Protein AF-A0A2W6AWY9-F1 (afdb_monomer_lite)

Secondary structure (DSSP, 8-state):
---S-HHHHHHHHHHHHHHHHHSS-THHHHHHHHHHHHHTGGGT-HHHHHHHHHHHHHSS---HHHHHHHHHHHHHHHHHTT-HHHHHHHHHHHHHHTTTS-GGGGHHHHHHHHHHHHHTT-HHHHHHHHHHHHHHHHTTT-HHHHHHHHHHHHHHHHHTT-HHHHHHHHHT--GGGSTTTTTTS-TTTHHHHHHHHHTPPP-

pLDDT: mean 79.9, std 16.12, range [30.34, 97.0]

Sequence (203 aa):
MVRGDWAGTDTYARELIALGDQSDEPWWGRDGETILAQWDPLERRPEAAVARLEPVLLGTNISFYERSQTQPILAEAYTAMGRGADAEELLARFMSSAQSSPDAMYLLARHAQAKLLIHSQRWDEAQAILDNLLVLTRSMPEPLTEGNLLHDYARMHLARGEQSQARERWEASPGDFSPAGREALHPTHRGVARAIIVSTPPS

Radius of gyration: 17.45 Å; chains: 1; bounding box: 47×38×43 Å

Foldseek 3Di:
DDFLPPVVQLVCLVVLLVVCVVDPNVVSNLVSLLSVLLCCVVVVRLVSSLVSQVVVVVDPDDDLLSLLSNLLSNLLSCLSVVVLVVSVVSLVVNCVVCVPDDPVSCLSSLLSVLLSCLSVVVLVSSVVSLVVSLVVVVVDPNLVSNLSSLLVQLVSCVVVVNLVRSVVSQCPRDALSHPVNVVSDRPSSVVSVCVSPVPDDDD

Structure (mmCIF, N/CA/C/O backbone):
data_AF-A0A2W6AWY9-F1
#
_entry.id   AF-A0A2W6AWY9-F1
#
loop_
_atom_site.group_PDB
_atom_site.id
_atom_site.type_symbol
_atom_site.label_atom_id
_atom_site.label_alt_id
_atom_site.label_comp_id
_atom_site.label_asym_id
_atom_site.label_entity_id
_atom_site.label_seq_id
_atom_site.pdbx_PDB_ins_code
_atom_site.Cartn_x
_atom_site.Cartn_y
_atom_site.Cartn_z
_atom_site.occupancy
_atom_site.B_iso_or_equiv
_atom_site.auth_seq_id
_atom_site.auth_comp_id
_atom_site.auth_asym_id
_atom_site.auth_atom_id
_atom_site.pdbx_PDB_model_num
ATOM 1 N N . MET A 1 1 ? 8.640 18.271 -6.652 1.00 32.41 1 MET A N 1
ATOM 2 C CA . MET A 1 1 ? 7.327 17.918 -6.075 1.00 32.41 1 MET A CA 1
ATOM 3 C C . MET A 1 1 ? 6.257 18.398 -7.043 1.00 32.41 1 MET A C 1
ATOM 5 O O . MET A 1 1 ? 5.949 19.585 -7.066 1.00 32.41 1 MET A O 1
ATOM 9 N N . VAL A 1 2 ? 5.807 17.521 -7.941 1.00 30.34 2 VAL A N 1
ATOM 10 C CA . VAL A 1 2 ? 4.777 17.857 -8.932 1.00 30.34 2 VAL A CA 1
ATOM 11 C C . VAL A 1 2 ? 3.424 17.771 -8.229 1.00 30.34 2 VAL A C 1
ATOM 13 O O . VAL A 1 2 ? 3.007 16.707 -7.787 1.00 30.34 2 VAL A O 1
ATOM 16 N N . ARG A 1 3 ? 2.794 18.936 -8.052 1.00 39.91 3 ARG A N 1
ATOM 17 C CA . ARG A 1 3 ? 1.394 19.088 -7.637 1.00 39.91 3 ARG A CA 1
ATOM 18 C C . ARG A 1 3 ? 0.502 18.449 -8.688 1.00 39.91 3 ARG A C 1
ATOM 20 O O . ARG A 1 3 ? 0.655 18.859 -9.828 1.00 39.91 3 ARG A O 1
ATOM 27 N N . GLY A 1 4 ? -0.440 17.585 -8.305 1.00 49.66 4 GLY A N 1
ATOM 28 C CA . GLY A 1 4 ? -1.730 17.347 -8.984 1.00 49.66 4 GLY A CA 1
ATOM 29 C C . GLY A 1 4 ? -1.782 17.254 -10.521 1.00 49.66 4 GLY A C 1
ATOM 30 O O . GLY A 1 4 ? -2.867 17.385 -11.082 1.00 49.66 4 GLY A O 1
ATOM 31 N N . ASP A 1 5 ? -0.657 17.067 -11.210 1.00 54.41 5 ASP A N 1
ATOM 32 C CA . ASP A 1 5 ? -0.561 16.996 -12.664 1.00 54.41 5 ASP A CA 1
ATOM 33 C C . ASP A 1 5 ? -0.612 15.528 -13.070 1.00 54.41 5 ASP A C 1
ATOM 35 O O . ASP A 1 5 ? 0.378 14.865 -13.396 1.00 54.41 5 ASP A O 1
ATOM 39 N N . TRP A 1 6 ? -1.824 15.002 -12.940 1.00 56.75 6 TRP A N 1
ATOM 40 C CA . TRP A 1 6 ? -2.160 13.613 -13.220 1.00 56.75 6 TRP A CA 1
ATOM 41 C C . TRP A 1 6 ? -1.953 13.276 -14.703 1.00 56.75 6 TRP A C 1
ATOM 43 O O . TRP A 1 6 ? -1.490 12.189 -15.033 1.00 56.75 6 TRP A O 1
ATOM 53 N N . ALA A 1 7 ? -2.213 14.240 -15.593 1.00 58.75 7 ALA A N 1
ATOM 54 C CA . ALA A 1 7 ? -1.947 14.110 -17.024 1.00 58.75 7 ALA A CA 1
ATOM 55 C C . ALA A 1 7 ? -0.438 14.099 -17.326 1.00 58.75 7 ALA A C 1
ATOM 57 O O . ALA A 1 7 ? 0.019 13.319 -18.165 1.00 58.75 7 ALA A O 1
ATOM 58 N N . GLY A 1 8 ? 0.343 14.909 -16.604 1.00 70.06 8 GLY A N 1
ATOM 59 C CA . GLY A 1 8 ? 1.802 14.882 -16.661 1.00 70.06 8 GLY A CA 1
ATOM 60 C C . GLY A 1 8 ? 2.389 13.552 -16.187 1.00 70.06 8 GLY A C 1
ATOM 61 O O . GLY A 1 8 ? 3.339 13.065 -16.788 1.00 70.06 8 GLY A O 1
ATOM 62 N N . THR A 1 9 ? 1.789 12.919 -15.175 1.00 74.00 9 THR A N 1
ATOM 63 C CA . THR A 1 9 ? 2.269 11.637 -14.623 1.00 74.00 9 THR A CA 1
ATOM 64 C C . THR A 1 9 ? 2.041 10.463 -15.582 1.00 74.00 9 THR A C 1
ATOM 66 O O . THR A 1 9 ? 2.952 9.668 -15.789 1.00 74.00 9 THR A O 1
ATOM 69 N N . ASP A 1 10 ? 0.866 10.374 -16.217 1.00 80.50 10 ASP A N 1
ATOM 70 C CA . ASP A 1 10 ? 0.582 9.358 -17.249 1.00 80.50 10 ASP A CA 1
ATOM 71 C C . ASP A 1 10 ? 1.473 9.542 -18.488 1.00 80.50 10 ASP A C 1
ATOM 73 O O . ASP A 1 10 ? 2.038 8.576 -19.002 1.00 80.50 10 ASP A O 1
ATOM 77 N N . THR A 1 11 ? 1.653 10.790 -18.934 1.00 83.06 11 THR A N 1
ATOM 78 C CA . THR A 1 11 ? 2.544 11.114 -20.059 1.00 83.06 11 THR A CA 1
ATOM 79 C C . THR A 1 11 ? 3.984 10.720 -19.740 1.00 83.06 11 THR A C 1
ATOM 81 O O . THR A 1 11 ? 4.597 9.980 -20.504 1.00 83.06 11 THR A O 1
ATOM 84 N N . TYR A 1 12 ? 4.487 11.126 -18.573 1.00 84.19 12 TYR A N 1
ATOM 85 C CA . TYR A 1 12 ? 5.829 10.791 -18.108 1.00 84.19 12 TYR A CA 1
ATOM 86 C C . TYR A 1 12 ? 6.042 9.276 -17.994 1.00 84.19 12 TYR A C 1
ATOM 88 O O . TYR A 1 12 ? 7.034 8.750 -18.490 1.00 84.19 12 TYR A O 1
ATOM 96 N N . ALA A 1 13 ? 5.092 8.541 -17.412 1.00 87.62 13 ALA A N 1
ATOM 97 C CA . ALA A 1 13 ? 5.204 7.091 -17.280 1.00 87.62 13 ALA A CA 1
ATOM 98 C C . ALA A 1 13 ? 5.256 6.382 -18.645 1.00 87.62 13 ALA A C 1
ATOM 100 O O . ALA A 1 13 ? 6.036 5.448 -18.831 1.00 87.62 13 ALA A O 1
ATOM 101 N N . ARG A 1 14 ? 4.481 6.851 -19.633 1.00 90.00 14 ARG A N 1
ATOM 102 C CA . ARG A 1 14 ? 4.552 6.332 -21.010 1.00 90.00 14 ARG A CA 1
ATOM 103 C C . ARG A 1 14 ? 5.864 6.678 -21.706 1.00 90.00 14 ARG A C 1
ATOM 105 O O . ARG A 1 14 ? 6.362 5.858 -22.472 1.00 90.00 14 ARG A O 1
ATOM 112 N N . GLU A 1 15 ? 6.426 7.853 -21.445 1.00 90.81 15 GLU A N 1
ATOM 113 C CA . GLU A 1 15 ? 7.755 8.218 -21.942 1.00 90.81 15 GLU A CA 1
ATOM 114 C C . GLU A 1 15 ? 8.836 7.295 -21.368 1.00 90.81 15 GLU A C 1
ATOM 116 O O . GLU A 1 15 ? 9.696 6.843 -22.121 1.00 90.81 15 GLU A O 1
ATOM 121 N N . LEU A 1 16 ? 8.756 6.935 -20.081 1.00 89.31 16 LEU A N 1
ATOM 122 C CA . LEU A 1 16 ? 9.671 5.963 -19.473 1.00 89.31 16 LEU A CA 1
ATOM 123 C C . LEU A 1 16 ? 9.552 4.568 -20.102 1.00 89.31 16 LEU A C 1
ATOM 125 O O . LEU A 1 16 ? 10.569 3.922 -20.355 1.00 89.31 16 LEU A O 1
ATOM 129 N N . ILE A 1 17 ? 8.330 4.121 -20.410 1.00 91.38 17 ILE A N 1
ATOM 130 C CA . ILE A 1 17 ? 8.095 2.867 -21.146 1.00 91.38 17 ILE A CA 1
ATOM 131 C C . ILE A 1 17 ? 8.746 2.925 -22.525 1.00 91.38 17 ILE A C 1
ATOM 133 O O . ILE A 1 17 ? 9.562 2.066 -22.856 1.00 91.38 17 ILE A O 1
ATOM 137 N N . ALA A 1 18 ? 8.474 3.984 -23.288 1.00 91.56 18 ALA A N 1
ATOM 138 C CA . ALA A 1 18 ? 9.060 4.164 -24.610 1.00 91.56 18 ALA A CA 1
ATOM 139 C C . ALA A 1 18 ? 10.597 4.247 -24.570 1.00 91.56 18 ALA A C 1
ATOM 141 O O . ALA A 1 18 ? 11.255 3.773 -25.495 1.00 91.56 18 ALA A O 1
ATOM 142 N N . LEU A 1 19 ? 11.173 4.833 -23.515 1.00 89.44 19 LEU A N 1
ATOM 143 C CA . LEU A 1 19 ? 12.619 4.894 -23.303 1.00 89.44 19 LEU A CA 1
ATOM 144 C C . LEU A 1 19 ? 13.206 3.515 -22.974 1.00 89.44 19 LEU A C 1
ATOM 146 O O . LEU A 1 19 ? 14.268 3.165 -23.487 1.00 89.44 19 LEU A O 1
ATOM 150 N N . GLY A 1 20 ? 12.510 2.716 -22.162 1.00 88.12 20 GLY A N 1
ATOM 151 C CA . GLY A 1 20 ? 12.879 1.329 -21.878 1.00 88.12 20 GLY A CA 1
ATOM 152 C C . GLY A 1 20 ? 12.910 0.465 -23.140 1.00 88.12 20 GLY A C 1
ATOM 153 O O . GLY A 1 20 ? 13.861 -0.281 -23.335 1.00 88.12 20 GLY A O 1
ATOM 154 N N . ASP A 1 21 ? 11.934 0.634 -24.035 1.00 87.94 21 ASP A N 1
ATOM 155 C CA . ASP A 1 21 ? 11.872 -0.091 -25.314 1.00 87.94 21 ASP A CA 1
ATOM 156 C C . ASP A 1 21 ? 13.000 0.297 -26.289 1.00 87.94 21 ASP A C 1
ATOM 158 O O . ASP A 1 21 ? 13.358 -0.471 -27.182 1.00 87.94 21 ASP A O 1
ATOM 162 N N . GLN A 1 22 ? 13.547 1.507 -26.140 1.00 89.62 22 GLN A N 1
ATOM 163 C CA . GLN A 1 22 ? 14.572 2.079 -27.020 1.00 89.62 22 GLN A CA 1
ATOM 164 C C . GLN A 1 22 ? 15.994 1.983 -26.451 1.00 89.62 22 GLN A C 1
ATOM 166 O O . GLN A 1 22 ? 16.939 2.419 -27.113 1.00 89.62 22 GLN A O 1
ATOM 171 N N . SER A 1 23 ? 16.166 1.449 -25.240 1.00 86.94 23 SER A N 1
ATOM 172 C CA . SER A 1 23 ? 17.451 1.411 -24.540 1.00 86.94 23 SER A CA 1
ATOM 173 C C . SER A 1 23 ? 17.825 0.001 -24.086 1.00 86.94 23 SER A C 1
ATOM 175 O O . SER A 1 23 ? 16.980 -0.876 -23.939 1.00 86.94 23 SER A O 1
ATOM 177 N N . ASP A 1 24 ? 19.109 -0.200 -23.781 1.00 83.88 24 ASP A N 1
ATOM 178 C CA . ASP A 1 24 ? 19.599 -1.411 -23.103 1.00 83.88 24 ASP A CA 1
ATOM 179 C C . ASP A 1 24 ? 19.322 -1.381 -21.581 1.00 83.88 24 ASP A C 1
ATOM 181 O O . ASP A 1 24 ? 19.878 -2.163 -20.807 1.00 83.88 24 ASP A O 1
ATOM 185 N N . GLU A 1 25 ? 18.463 -0.461 -21.131 1.00 83.81 25 GLU A N 1
ATOM 186 C CA . GLU A 1 25 ? 18.139 -0.197 -19.735 1.00 83.81 25 GLU A CA 1
ATOM 187 C C . GLU A 1 25 ? 16.666 -0.550 -19.445 1.00 83.81 25 GLU A C 1
ATOM 189 O O . GLU A 1 25 ? 15.813 0.327 -19.291 1.00 83.81 25 GLU A O 1
ATOM 194 N N . PRO A 1 26 ? 16.334 -1.847 -19.288 1.00 83.81 26 PRO A N 1
ATOM 195 C CA . PRO A 1 26 ? 14.950 -2.313 -19.145 1.00 83.81 26 PRO A CA 1
ATOM 196 C C . PRO A 1 26 ? 14.282 -1.883 -17.829 1.00 83.81 26 PRO A C 1
ATOM 198 O O . PRO A 1 26 ? 13.138 -2.243 -17.560 1.00 83.81 26 PRO A O 1
ATOM 201 N N . TRP A 1 27 ? 14.999 -1.190 -16.942 1.00 83.94 27 TRP A N 1
ATOM 202 C CA . TRP A 1 27 ? 14.449 -0.666 -15.693 1.00 83.94 27 TRP A CA 1
ATOM 203 C C . TRP A 1 27 ? 13.571 0.574 -15.921 1.00 83.94 27 TRP A C 1
ATOM 205 O O . TRP A 1 27 ? 12.598 0.731 -15.193 1.00 83.94 27 TRP A O 1
ATOM 215 N N . TRP A 1 28 ? 13.811 1.377 -16.969 1.00 86.62 28 TRP A N 1
ATOM 216 C CA . TRP A 1 28 ? 12.954 2.527 -17.301 1.00 86.62 28 TRP A CA 1
ATOM 217 C C . TRP A 1 28 ? 11.515 2.110 -17.588 1.00 86.62 28 TRP A C 1
ATOM 219 O O . TRP A 1 28 ? 10.577 2.657 -17.011 1.00 86.62 28 TRP A O 1
ATOM 229 N N . GLY A 1 29 ? 11.334 1.082 -18.422 1.00 88.12 29 GLY A N 1
ATOM 230 C CA . GLY A 1 29 ? 9.994 0.603 -18.741 1.00 88.12 29 GLY A CA 1
ATOM 231 C C . GLY A 1 29 ? 9.282 -0.011 -17.542 1.00 88.12 29 GLY A C 1
ATOM 232 O O . GLY A 1 29 ? 8.096 0.228 -17.341 1.00 88.12 29 GLY A O 1
ATOM 233 N N . ARG A 1 30 ? 10.015 -0.721 -16.678 1.00 89.56 30 ARG A N 1
ATOM 234 C CA . ARG A 1 30 ? 9.463 -1.285 -15.438 1.00 89.56 30 ARG A CA 1
ATOM 235 C C . ARG A 1 30 ? 9.054 -0.203 -14.435 1.00 89.56 30 ARG A C 1
ATOM 237 O O . ARG A 1 30 ? 8.027 -0.357 -13.774 1.00 89.56 30 ARG A O 1
ATOM 244 N N . ASP A 1 31 ? 9.812 0.886 -14.344 1.00 86.25 31 ASP A N 1
ATOM 245 C CA . ASP A 1 31 ? 9.468 2.037 -13.503 1.00 86.25 31 ASP A CA 1
ATOM 246 C C . ASP A 1 31 ? 8.214 2.751 -14.031 1.00 86.25 31 ASP A C 1
ATOM 248 O O . ASP A 1 31 ? 7.272 2.994 -13.278 1.00 86.25 31 ASP A O 1
ATOM 252 N N . GLY A 1 32 ? 8.126 2.964 -15.350 1.00 86.94 32 GLY A N 1
ATOM 253 C CA . GLY A 1 32 ? 6.923 3.498 -15.995 1.00 86.94 32 GLY A CA 1
ATOM 254 C C . GLY A 1 32 ? 5.675 2.638 -15.753 1.00 86.94 32 GLY A C 1
ATOM 255 O O . GLY A 1 32 ? 4.627 3.162 -15.371 1.00 86.94 32 GLY A O 1
ATOM 256 N N . GLU A 1 33 ? 5.783 1.313 -15.884 1.00 91.31 33 GLU A N 1
ATOM 257 C CA . GLU A 1 33 ? 4.687 0.388 -15.556 1.00 91.31 33 GLU A CA 1
ATOM 258 C C . GLU A 1 33 ? 4.297 0.441 -14.070 1.00 91.31 33 GLU A C 1
ATOM 260 O O . GLU A 1 33 ? 3.111 0.392 -13.739 1.00 91.31 33 GLU A O 1
ATOM 265 N N . THR A 1 34 ? 5.272 0.603 -13.172 1.00 88.00 34 THR A N 1
ATOM 266 C CA . THR A 1 34 ? 5.039 0.746 -11.725 1.00 88.00 34 THR A CA 1
ATOM 267 C C . THR A 1 34 ? 4.282 2.028 -11.398 1.00 88.00 34 THR A C 1
ATOM 269 O O . THR A 1 34 ? 3.320 1.992 -10.627 1.00 88.00 34 THR A O 1
ATOM 272 N N . ILE A 1 35 ? 4.653 3.141 -12.034 1.00 86.06 35 ILE A N 1
ATOM 273 C CA . ILE A 1 35 ? 3.958 4.422 -11.883 1.00 86.06 35 ILE A CA 1
ATOM 274 C C . ILE A 1 35 ? 2.511 4.300 -12.365 1.00 86.06 35 ILE A C 1
ATOM 276 O O . ILE A 1 35 ? 1.608 4.718 -11.646 1.00 86.06 35 ILE A O 1
ATOM 280 N N . LEU A 1 36 ? 2.255 3.700 -13.535 1.00 87.19 36 LEU A N 1
ATOM 281 C CA . LEU A 1 36 ? 0.884 3.501 -14.029 1.00 87.19 36 LEU A CA 1
ATOM 282 C C . LEU A 1 36 ? 0.065 2.597 -13.095 1.00 87.19 36 LEU A C 1
ATOM 284 O O . LEU A 1 36 ? -1.072 2.924 -12.749 1.00 87.19 36 LEU A O 1
ATOM 288 N N . ALA A 1 37 ? 0.657 1.495 -12.635 1.00 88.00 37 ALA A N 1
ATOM 289 C CA . ALA A 1 37 ? -0.012 0.533 -11.769 1.00 88.00 37 ALA A CA 1
ATOM 290 C C . ALA A 1 37 ? -0.365 1.096 -10.383 1.00 88.00 37 ALA A C 1
ATOM 292 O O . ALA A 1 37 ? -1.308 0.615 -9.759 1.00 88.00 37 ALA A O 1
ATOM 293 N N . GLN A 1 38 ? 0.339 2.124 -9.895 1.00 83.25 38 GLN A N 1
ATOM 294 C CA . GLN A 1 38 ? -0.015 2.803 -8.643 1.00 83.25 38 GLN A CA 1
ATOM 295 C C . GLN A 1 38 ? -1.409 3.452 -8.710 1.00 83.25 38 GLN A C 1
ATOM 297 O O . GLN A 1 38 ? -2.114 3.536 -7.700 1.00 83.25 38 GLN A O 1
ATOM 302 N N . TRP A 1 39 ? -1.826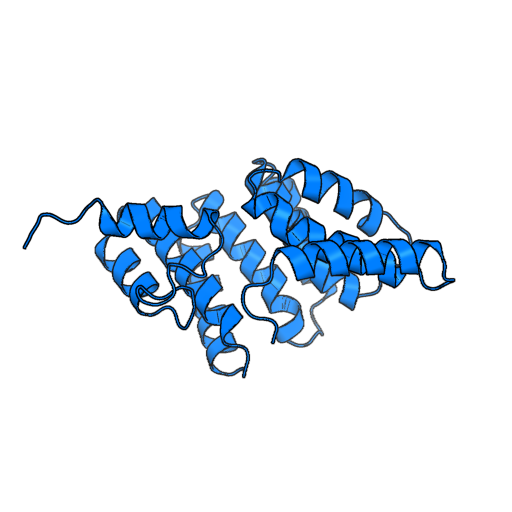 3.887 -9.901 1.00 80.44 39 TRP A N 1
ATOM 303 C CA . TRP A 1 39 ? -3.087 4.600 -10.118 1.00 80.44 39 TRP A CA 1
ATOM 304 C C . TRP A 1 39 ? -4.243 3.674 -10.486 1.00 80.44 39 TRP A C 1
ATOM 306 O O . TRP A 1 39 ? -5.389 3.952 -10.137 1.00 80.44 39 TRP A O 1
ATOM 316 N N . ASP A 1 40 ? -3.958 2.542 -11.123 1.00 82.19 40 ASP A N 1
ATOM 317 C CA . ASP A 1 40 ? -4.961 1.583 -11.590 1.00 82.19 40 ASP A CA 1
ATOM 318 C C . ASP A 1 40 ? -5.975 1.162 -10.484 1.00 82.19 40 ASP A C 1
ATOM 320 O O . ASP A 1 40 ? -7.188 1.243 -10.718 1.00 82.19 40 ASP A O 1
ATOM 324 N N . PRO A 1 41 ? -5.579 0.815 -9.236 1.00 71.19 41 PRO A N 1
ATOM 325 C CA . PRO A 1 41 ? -6.533 0.524 -8.160 1.00 71.19 41 PRO A CA 1
ATOM 326 C C . PRO A 1 41 ? -7.367 1.744 -7.747 1.00 71.19 41 PRO A C 1
ATOM 328 O O . PRO A 1 41 ? -8.551 1.615 -7.417 1.00 71.19 41 PRO A O 1
ATOM 331 N N . LEU A 1 42 ? -6.777 2.943 -7.797 1.00 69.19 42 LEU A N 1
ATOM 332 C CA . LEU A 1 42 ? -7.463 4.203 -7.513 1.00 69.19 42 LEU A CA 1
ATOM 333 C C . LEU A 1 42 ? -8.465 4.572 -8.611 1.00 69.19 42 LEU A C 1
ATOM 335 O O . LEU A 1 42 ? -9.398 5.320 -8.331 1.00 69.19 42 LEU A O 1
ATOM 339 N N . GLU A 1 43 ? -8.334 4.032 -9.818 1.00 72.75 43 GLU A N 1
ATOM 340 C CA . GLU A 1 43 ? -9.316 4.151 -10.901 1.00 72.75 43 GLU A CA 1
ATOM 341 C C . GLU A 1 43 ? -10.329 2.996 -10.931 1.00 72.75 43 GLU A C 1
ATOM 343 O O . GLU A 1 43 ? -11.147 2.909 -11.846 1.00 72.75 43 GLU A O 1
ATOM 348 N N . ARG A 1 44 ? -10.330 2.129 -9.905 1.00 81.00 44 ARG A N 1
ATOM 349 C CA . ARG A 1 44 ? -11.142 0.898 -9.842 1.00 81.00 44 ARG A CA 1
ATOM 350 C C . ARG A 1 44 ? -10.812 -0.094 -10.960 1.00 81.00 44 ARG A C 1
ATOM 352 O O . ARG A 1 44 ? -11.706 -0.755 -11.485 1.00 81.00 44 ARG A O 1
ATOM 359 N N . ARG A 1 45 ? -9.532 -0.197 -11.311 1.00 87.19 45 ARG A N 1
ATOM 360 C CA . ARG A 1 45 ? -8.998 -1.127 -12.312 1.00 87.19 45 ARG A CA 1
ATOM 361 C C . ARG A 1 45 ? -7.859 -1.979 -11.736 1.00 87.19 45 ARG A C 1
ATOM 363 O O . ARG A 1 45 ? -6.783 -2.025 -12.330 1.00 87.19 45 ARG A O 1
ATOM 370 N N . PRO A 1 46 ? -8.034 -2.644 -10.581 1.00 91.12 46 PRO A N 1
ATOM 371 C CA . PRO A 1 46 ? -6.950 -3.415 -9.977 1.00 91.12 46 PRO A CA 1
ATOM 372 C C . PRO A 1 46 ? -6.433 -4.547 -10.886 1.00 91.12 46 PRO A C 1
ATOM 374 O O . PRO A 1 46 ? -5.257 -4.888 -10.819 1.00 91.12 46 PRO A O 1
ATOM 377 N N . GLU A 1 47 ? -7.251 -5.071 -11.801 1.00 94.06 47 GLU A N 1
ATOM 378 C CA . GLU A 1 47 ? -6.836 -6.061 -12.802 1.00 94.06 47 GLU A CA 1
ATOM 379 C C . GLU A 1 47 ? -5.780 -5.509 -13.768 1.00 94.06 47 GLU A C 1
ATOM 381 O O . GLU A 1 47 ? -4.903 -6.250 -14.209 1.00 94.06 47 GLU A O 1
ATOM 386 N N . ALA A 1 48 ? -5.844 -4.212 -14.093 1.00 93.56 48 ALA A N 1
ATOM 387 C CA . ALA A 1 48 ? -4.857 -3.565 -14.951 1.00 93.56 48 ALA A CA 1
ATOM 388 C C . ALA A 1 48 ? -3.499 -3.466 -14.243 1.00 93.56 48 ALA A C 1
ATOM 390 O O . ALA A 1 48 ? -2.489 -3.833 -14.838 1.00 93.56 48 ALA A O 1
ATOM 391 N N . ALA A 1 49 ? -3.488 -3.105 -12.954 1.00 93.44 49 ALA A N 1
ATOM 392 C CA . ALA A 1 49 ? -2.267 -3.115 -12.147 1.00 93.44 49 ALA A CA 1
ATOM 393 C C . ALA A 1 49 ? -1.633 -4.511 -12.109 1.00 93.44 49 ALA A C 1
ATOM 395 O O . ALA A 1 49 ? -0.430 -4.655 -12.312 1.00 93.44 49 ALA A O 1
ATOM 396 N N . VAL A 1 50 ? -2.446 -5.553 -11.902 1.00 95.00 50 VAL A N 1
ATOM 397 C CA . VAL A 1 50 ? -1.973 -6.945 -11.914 1.00 95.00 50 VAL A CA 1
ATOM 398 C C . VAL A 1 50 ? -1.363 -7.310 -13.268 1.00 95.00 50 VAL A C 1
ATOM 400 O O . VAL A 1 50 ? -0.233 -7.793 -13.314 1.00 95.00 50 VAL A O 1
ATOM 403 N N . ALA A 1 51 ? -2.069 -7.029 -14.367 1.00 94.81 51 ALA A N 1
ATOM 404 C CA . ALA A 1 51 ? -1.607 -7.345 -15.718 1.00 94.81 51 ALA A CA 1
ATOM 405 C C . ALA A 1 51 ? -0.284 -6.647 -16.083 1.00 94.81 51 ALA A C 1
ATOM 407 O O . ALA A 1 51 ? 0.497 -7.195 -16.859 1.00 94.81 51 ALA A O 1
ATOM 408 N N . ARG A 1 52 ? -0.022 -5.463 -15.515 1.00 93.25 52 ARG A N 1
ATOM 409 C CA . ARG A 1 52 ? 1.241 -4.732 -15.679 1.00 93.25 52 ARG A CA 1
ATOM 410 C C . ARG A 1 52 ? 2.362 -5.302 -14.818 1.00 93.25 52 ARG A C 1
ATOM 412 O O . ARG A 1 52 ? 3.468 -5.507 -15.307 1.00 93.25 52 ARG A O 1
ATOM 419 N N . LEU A 1 53 ? 2.090 -5.554 -13.537 1.00 93.38 53 LEU A N 1
ATOM 420 C CA . LEU A 1 53 ? 3.138 -5.815 -12.547 1.00 93.38 53 LEU A CA 1
ATOM 421 C C . LEU A 1 53 ? 3.519 -7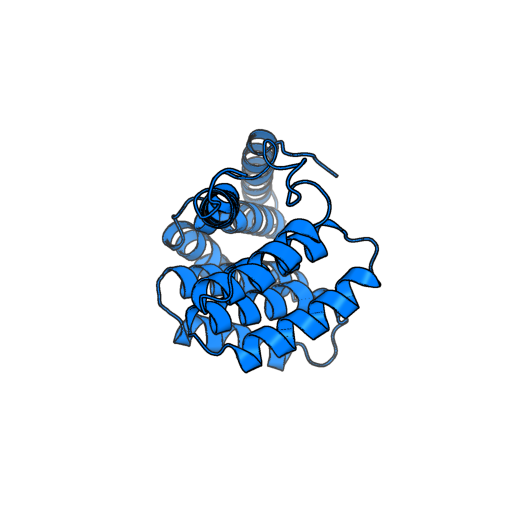.289 -12.393 1.00 93.38 53 LEU A C 1
ATOM 423 O O . LEU A 1 53 ? 4.669 -7.575 -12.054 1.00 93.38 53 LEU A O 1
ATOM 427 N N . GLU A 1 54 ? 2.608 -8.235 -12.641 1.00 92.44 54 GLU A N 1
ATOM 428 C CA . GLU A 1 54 ? 2.951 -9.664 -12.594 1.00 92.44 54 GLU A CA 1
ATOM 429 C C . GLU A 1 54 ? 4.100 -10.002 -13.574 1.00 92.44 54 GLU A C 1
ATOM 431 O O . GLU A 1 54 ? 5.093 -10.585 -13.127 1.00 92.44 54 GLU A O 1
ATOM 436 N N . PRO A 1 55 ? 4.071 -9.588 -14.863 1.00 90.06 55 PRO A N 1
ATOM 437 C CA . PRO A 1 55 ? 5.178 -9.836 -15.791 1.00 90.06 55 PRO A CA 1
ATOM 438 C C . PRO A 1 55 ? 6.501 -9.199 -15.352 1.00 90.06 55 PRO A C 1
ATOM 440 O O . PRO A 1 55 ? 7.557 -9.818 -15.488 1.00 90.06 55 PRO A O 1
ATOM 443 N N . VAL A 1 56 ? 6.445 -7.987 -14.785 1.00 87.12 56 VAL A N 1
ATOM 444 C CA . VAL A 1 56 ? 7.624 -7.267 -14.278 1.00 87.12 56 VAL A CA 1
ATOM 445 C C . VAL A 1 56 ? 8.323 -8.074 -13.183 1.00 87.12 56 VAL A C 1
ATOM 447 O O . VAL A 1 56 ? 9.550 -8.178 -13.181 1.00 87.12 56 VAL A O 1
ATOM 450 N N . LEU A 1 57 ? 7.555 -8.683 -12.276 1.00 85.62 57 LEU A N 1
ATOM 451 C CA . LEU A 1 57 ? 8.093 -9.461 -11.159 1.00 85.62 57 LEU A CA 1
ATOM 452 C C . LEU A 1 57 ? 8.518 -10.887 -11.533 1.00 85.62 57 LEU A C 1
ATOM 454 O O . LEU A 1 57 ? 9.347 -11.470 -10.833 1.00 85.62 57 LEU A O 1
ATOM 458 N N . LEU A 1 58 ? 7.969 -11.450 -12.613 1.00 83.19 58 LEU A N 1
ATOM 459 C CA . LEU A 1 58 ? 8.370 -12.759 -13.143 1.00 83.19 58 LEU A CA 1
ATOM 460 C C . LEU A 1 58 ? 9.704 -12.709 -13.913 1.00 83.19 58 LEU A C 1
ATOM 462 O O . LEU A 1 58 ? 10.328 -13.751 -14.122 1.00 83.19 58 LEU A O 1
ATOM 466 N N . GLY A 1 59 ? 10.166 -11.520 -14.311 1.00 73.44 59 GLY A N 1
ATOM 467 C CA . GLY A 1 59 ? 11.471 -11.324 -14.944 1.00 73.44 59 GLY A CA 1
ATOM 468 C C . GLY A 1 59 ? 12.649 -11.656 -14.014 1.00 73.44 59 GLY A C 1
ATOM 469 O O . GLY A 1 59 ? 12.667 -11.293 -12.839 1.00 73.44 59 GLY A O 1
ATOM 470 N N . THR A 1 60 ? 13.683 -12.322 -14.536 1.00 59.62 60 THR A N 1
ATOM 471 C CA . THR A 1 60 ? 14.788 -12.907 -13.747 1.00 59.62 60 THR A CA 1
ATOM 472 C C . THR A 1 60 ? 15.847 -11.926 -13.222 1.00 59.62 60 THR A C 1
ATOM 474 O O . THR A 1 60 ? 16.815 -12.374 -12.612 1.00 59.62 60 THR A O 1
ATOM 477 N N . ASN A 1 61 ? 15.703 -10.607 -13.393 1.00 79.38 61 ASN A N 1
ATOM 478 C CA . ASN A 1 61 ? 16.733 -9.653 -12.954 1.00 79.38 61 ASN A CA 1
ATOM 479 C C . ASN A 1 61 ? 16.170 -8.313 -12.458 1.00 79.38 61 ASN A C 1
ATOM 481 O O . ASN A 1 61 ? 16.488 -7.251 -12.990 1.00 79.38 61 ASN A O 1
ATOM 485 N N . ILE A 1 62 ? 15.314 -8.367 -11.436 1.00 85.56 62 ILE A N 1
ATOM 486 C CA . ILE A 1 62 ? 14.817 -7.167 -10.755 1.00 85.56 62 ILE A CA 1
ATOM 487 C C . ILE A 1 62 ? 15.658 -6.863 -9.508 1.00 85.56 62 ILE A C 1
ATOM 489 O O . ILE A 1 62 ? 15.968 -7.755 -8.706 1.00 85.56 62 ILE A O 1
ATOM 493 N N . SER A 1 63 ? 16.035 -5.601 -9.326 1.00 86.75 63 SER A N 1
ATOM 494 C CA . SER A 1 63 ? 16.773 -5.147 -8.149 1.00 86.75 63 SER A CA 1
ATOM 495 C C . SER A 1 63 ? 15.898 -5.170 -6.891 1.00 86.75 63 SER A C 1
ATOM 497 O O . SER A 1 63 ? 14.670 -5.270 -6.941 1.00 86.75 63 SER A O 1
ATOM 499 N N . PHE A 1 64 ? 16.534 -5.080 -5.721 1.00 85.12 64 PHE A N 1
ATOM 500 C CA . PHE A 1 64 ? 15.802 -4.961 -4.459 1.00 85.12 64 PHE A CA 1
ATOM 501 C C . PHE A 1 64 ? 14.962 -3.676 -4.399 1.00 85.12 64 PHE A C 1
ATOM 503 O O . PHE A 1 64 ? 13.822 -3.714 -3.943 1.00 85.12 64 PHE A O 1
ATOM 510 N N . TYR A 1 65 ? 15.504 -2.566 -4.907 1.00 83.31 65 TYR A N 1
ATOM 511 C CA . TYR A 1 65 ? 14.807 -1.285 -4.962 1.00 83.31 65 TYR A CA 1
ATOM 512 C C . TYR A 1 65 ? 13.538 -1.376 -5.819 1.00 83.31 65 TYR A C 1
ATOM 514 O O . TYR A 1 65 ? 12.456 -1.043 -5.342 1.00 83.31 65 TYR A O 1
ATOM 522 N N . GLU A 1 66 ? 13.630 -1.948 -7.021 1.00 85.56 66 GLU A N 1
ATOM 523 C CA . GLU A 1 66 ? 12.465 -2.146 -7.897 1.00 85.56 66 GLU A CA 1
ATOM 524 C C . GLU A 1 66 ? 11.401 -3.033 -7.235 1.00 85.56 66 GLU A C 1
ATOM 526 O O . GLU A 1 66 ? 10.211 -2.717 -7.286 1.00 85.56 66 GLU A O 1
ATOM 531 N N . ARG A 1 67 ? 11.808 -4.099 -6.526 1.00 88.62 67 ARG A N 1
ATOM 532 C CA . ARG A 1 67 ? 10.870 -4.915 -5.733 1.00 88.62 67 ARG A CA 1
ATOM 533 C C . ARG A 1 67 ? 10.166 -4.107 -4.650 1.00 88.62 67 ARG A C 1
ATOM 535 O O . ARG A 1 67 ? 8.958 -4.265 -4.497 1.00 88.62 67 ARG A O 1
ATOM 542 N N . SER A 1 68 ? 10.897 -3.253 -3.930 1.00 85.88 68 SER A N 1
ATOM 543 C CA . SER A 1 68 ? 10.326 -2.443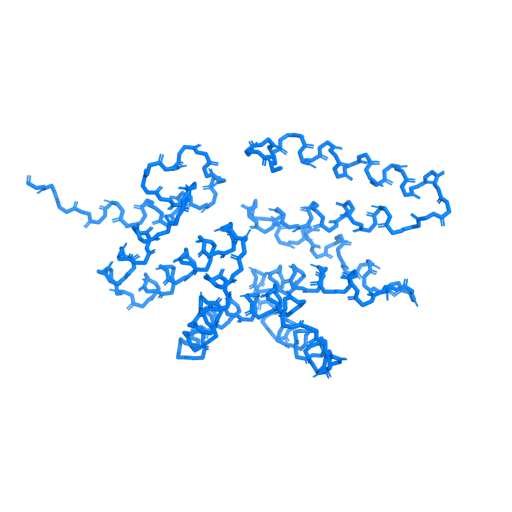 -2.847 1.00 85.88 68 SER A CA 1
ATOM 544 C C . SER A 1 68 ? 9.286 -1.427 -3.323 1.00 85.88 68 SER A C 1
ATOM 546 O O . SER A 1 68 ? 8.397 -1.086 -2.550 1.00 85.88 68 SER A O 1
ATOM 548 N N . GLN A 1 69 ? 9.357 -0.990 -4.585 1.00 85.31 69 GLN A N 1
ATOM 549 C CA . GLN A 1 69 ? 8.345 -0.122 -5.194 1.00 85.31 69 GLN A CA 1
ATOM 550 C C . GLN A 1 69 ? 7.177 -0.937 -5.772 1.00 85.31 69 GLN A C 1
ATOM 552 O O . GLN A 1 69 ? 6.013 -0.605 -5.567 1.00 85.31 69 GLN A O 1
ATOM 557 N N . THR A 1 70 ? 7.479 -2.050 -6.447 1.00 89.50 70 THR A N 1
ATOM 558 C CA . THR A 1 70 ? 6.496 -2.800 -7.246 1.00 89.50 70 THR A CA 1
ATOM 559 C C . THR A 1 70 ? 5.609 -3.729 -6.412 1.00 89.50 70 THR A C 1
ATOM 561 O O . THR A 1 70 ? 4.393 -3.786 -6.599 1.00 89.50 70 THR A O 1
ATOM 564 N N . GLN A 1 71 ? 6.197 -4.499 -5.491 1.00 92.44 71 GLN A N 1
ATOM 565 C CA . GLN A 1 71 ? 5.470 -5.545 -4.760 1.00 92.44 71 GLN A CA 1
ATOM 566 C C . GLN A 1 71 ? 4.349 -5.013 -3.856 1.00 92.44 71 GLN A C 1
ATOM 568 O O . GLN A 1 71 ? 3.292 -5.647 -3.824 1.00 92.44 71 GLN A O 1
ATOM 573 N N . PRO A 1 72 ? 4.505 -3.869 -3.159 1.00 91.62 72 PRO A N 1
ATOM 574 C CA . PRO A 1 72 ? 3.409 -3.288 -2.389 1.00 91.62 72 PRO A CA 1
ATOM 575 C C . PRO A 1 72 ? 2.203 -2.927 -3.259 1.00 91.62 72 PRO A C 1
ATOM 577 O O . PRO A 1 72 ? 1.078 -3.252 -2.895 1.00 91.62 72 PRO A O 1
ATOM 580 N N . ILE A 1 73 ? 2.431 -2.333 -4.436 1.00 92.06 73 ILE A N 1
ATOM 581 C CA . ILE A 1 73 ? 1.357 -1.949 -5.365 1.00 92.06 73 ILE A CA 1
ATOM 582 C C . ILE A 1 73 ? 0.622 -3.193 -5.876 1.00 92.06 73 ILE A C 1
ATOM 584 O O . ILE A 1 73 ? -0.609 -3.227 -5.882 1.00 92.06 73 ILE A O 1
ATOM 588 N N . LEU A 1 74 ? 1.354 -4.256 -6.228 1.00 95.12 74 LEU A N 1
ATOM 589 C CA . LEU A 1 74 ? 0.729 -5.517 -6.627 1.00 95.12 74 LEU A CA 1
ATOM 590 C C . LEU A 1 74 ? -0.091 -6.144 -5.484 1.00 95.12 74 LEU A C 1
ATOM 592 O O . LEU A 1 74 ? -1.200 -6.623 -5.715 1.00 95.12 74 LEU A O 1
ATOM 596 N N . ALA A 1 75 ? 0.408 -6.103 -4.246 1.00 95.19 75 ALA A N 1
ATOM 597 C CA . ALA A 1 75 ? -0.333 -6.595 -3.085 1.00 95.19 75 ALA A CA 1
ATOM 598 C C . ALA A 1 75 ? -1.626 -5.797 -2.838 1.00 95.19 75 ALA A C 1
ATOM 600 O O . ALA A 1 75 ? -2.662 -6.372 -2.494 1.00 95.19 75 ALA A O 1
ATOM 601 N N . GLU A 1 76 ? -1.602 -4.479 -3.048 1.00 93.12 76 GLU A N 1
ATOM 602 C CA . GLU A 1 76 ? -2.808 -3.652 -2.990 1.00 93.12 76 GLU A CA 1
ATOM 603 C C . GLU A 1 76 ? -3.812 -4.012 -4.088 1.00 93.12 76 GLU A C 1
ATOM 605 O O . GLU A 1 76 ? -5.011 -4.099 -3.813 1.00 93.12 76 GLU A O 1
ATOM 610 N N . ALA A 1 77 ? -3.339 -4.268 -5.310 1.00 94.56 77 ALA A N 1
ATOM 611 C CA . ALA A 1 77 ? -4.188 -4.701 -6.413 1.00 94.56 77 ALA A CA 1
ATOM 612 C C . ALA A 1 77 ? -4.842 -6.063 -6.121 1.00 94.56 77 ALA A C 1
ATOM 614 O O . ALA A 1 77 ? -6.060 -6.201 -6.242 1.00 94.56 77 ALA A O 1
ATOM 615 N N . TYR A 1 78 ? -4.074 -7.040 -5.625 1.00 96.19 78 TYR A N 1
ATOM 616 C CA . TYR A 1 78 ? -4.611 -8.319 -5.152 1.00 96.19 78 TYR A CA 1
ATOM 617 C C . TYR A 1 78 ? -5.649 -8.139 -4.044 1.00 96.19 78 TYR A C 1
ATOM 619 O O . TYR A 1 78 ? -6.726 -8.732 -4.109 1.00 96.19 78 TYR A O 1
ATOM 627 N N . THR A 1 79 ? -5.374 -7.274 -3.067 1.00 94.62 79 THR A N 1
ATOM 628 C CA . THR A 1 79 ? -6.323 -6.952 -1.992 1.00 94.62 79 THR A CA 1
ATOM 629 C C . THR A 1 79 ? -7.632 -6.404 -2.562 1.00 94.62 79 THR A C 1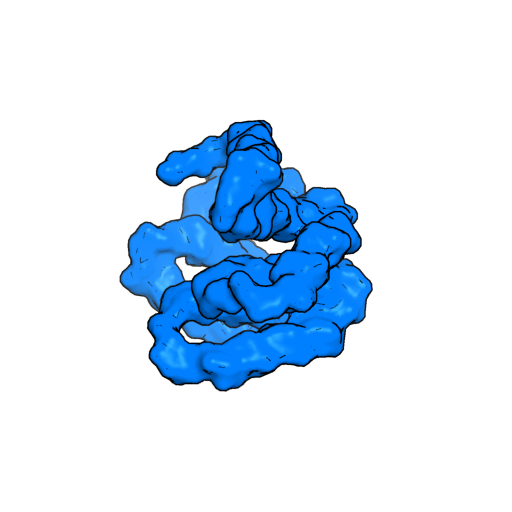
ATOM 631 O O . THR A 1 79 ? -8.707 -6.870 -2.193 1.00 94.62 79 THR A O 1
ATOM 634 N N . ALA A 1 80 ? -7.561 -5.453 -3.497 1.00 91.31 80 ALA A N 1
ATOM 635 C CA . ALA A 1 80 ? -8.737 -4.857 -4.129 1.00 91.31 80 ALA A CA 1
ATOM 636 C C . ALA A 1 80 ? -9.563 -5.867 -4.950 1.00 91.31 80 ALA A C 1
ATOM 638 O O . ALA A 1 80 ? -10.776 -5.708 -5.062 1.00 91.31 80 ALA A O 1
ATOM 639 N N . MET A 1 81 ? -8.926 -6.919 -5.471 1.00 93.50 81 MET A N 1
ATOM 640 C CA . MET A 1 81 ? -9.577 -8.034 -6.173 1.00 93.50 81 MET A CA 1
ATOM 641 C C . MET A 1 81 ? -10.107 -9.134 -5.236 1.00 93.50 81 MET A C 1
ATOM 643 O O . MET A 1 81 ? -10.599 -10.156 -5.709 1.00 93.50 81 MET A O 1
ATOM 647 N N . GLY A 1 82 ? -9.976 -8.979 -3.914 1.00 93.31 82 GLY A N 1
ATOM 648 C CA . GLY A 1 82 ? -10.337 -10.016 -2.941 1.00 93.31 82 GLY A CA 1
ATOM 649 C C . GLY A 1 82 ? -9.357 -11.198 -2.890 1.00 93.31 82 GLY A C 1
ATOM 650 O O . GLY A 1 82 ? -9.625 -12.195 -2.220 1.00 93.31 82 GLY A O 1
ATOM 651 N N . ARG A 1 83 ? -8.195 -11.096 -3.547 1.00 96.62 83 ARG A N 1
ATOM 652 C CA . ARG A 1 83 ? -7.106 -12.090 -3.529 1.00 96.62 83 ARG A CA 1
ATOM 653 C C . ARG A 1 83 ? -6.209 -11.894 -2.296 1.00 96.62 83 ARG A C 1
ATOM 655 O O . ARG A 1 83 ? -4.997 -11.737 -2.403 1.00 96.62 83 ARG A O 1
ATOM 662 N N . GLY A 1 84 ? -6.814 -11.873 -1.106 1.00 96.31 84 GLY A N 1
ATOM 663 C CA . GLY A 1 84 ? -6.120 -11.535 0.146 1.00 96.31 84 GLY A CA 1
ATOM 664 C C . GLY A 1 84 ? -4.960 -12.472 0.500 1.00 96.31 84 GLY A C 1
ATOM 665 O O . GLY A 1 84 ? -3.921 -12.002 0.951 1.00 96.31 84 GLY A O 1
ATOM 666 N N . ALA A 1 85 ? -5.099 -13.775 0.233 1.00 97.00 85 ALA A N 1
ATOM 667 C CA . ALA A 1 85 ? -4.038 -14.756 0.479 1.00 97.00 85 ALA A CA 1
ATOM 668 C C . ALA A 1 85 ? -2.790 -14.491 -0.383 1.00 97.00 85 ALA A C 1
ATOM 670 O O . ALA A 1 85 ? -1.674 -14.515 0.132 1.00 97.00 85 ALA A O 1
ATOM 671 N N . ASP A 1 86 ? -2.982 -14.158 -1.664 1.00 96.75 86 ASP A N 1
ATOM 672 C CA . ASP A 1 86 ? -1.884 -13.831 -2.580 1.00 96.75 86 ASP A CA 1
ATOM 673 C C . ASP A 1 86 ? -1.165 -12.545 -2.140 1.00 96.75 86 ASP A C 1
ATOM 675 O O . ASP A 1 86 ? 0.063 -12.460 -2.185 1.00 96.75 86 ASP A O 1
ATOM 679 N N . ALA A 1 87 ? -1.924 -11.544 -1.675 1.00 96.94 87 ALA A N 1
ATOM 680 C CA . ALA A 1 87 ? -1.369 -10.311 -1.123 1.00 96.94 87 ALA A CA 1
ATOM 681 C C . ALA A 1 87 ? -0.549 -10.572 0.153 1.00 96.94 87 ALA A C 1
ATOM 683 O O . ALA A 1 87 ? 0.554 -10.041 0.299 1.00 96.94 87 ALA A O 1
ATOM 684 N N . GLU A 1 88 ? -1.066 -11.403 1.065 1.00 96.31 88 GLU A N 1
ATOM 685 C CA . GLU A 1 88 ? -0.391 -11.751 2.318 1.00 96.31 88 GLU A CA 1
ATOM 686 C C . GLU A 1 88 ? 0.908 -12.520 2.059 1.00 96.31 88 GLU A C 1
ATOM 688 O O . GLU A 1 88 ? 1.948 -12.159 2.614 1.00 96.31 88 GLU A O 1
ATOM 693 N N . GLU A 1 89 ? 0.886 -13.518 1.169 1.00 95.69 89 GLU A N 1
ATOM 694 C CA . GLU A 1 89 ? 2.084 -14.273 0.792 1.00 95.69 89 GLU A CA 1
ATOM 695 C C . GLU A 1 89 ? 3.146 -13.358 0.167 1.00 95.69 89 GLU A C 1
ATOM 697 O O . GLU A 1 89 ? 4.317 -13.400 0.561 1.00 95.69 89 GLU A O 1
ATOM 702 N N . LEU A 1 90 ? 2.745 -12.502 -0.780 1.00 94.56 90 LEU A N 1
ATOM 703 C CA . LEU A 1 90 ? 3.655 -11.593 -1.473 1.00 94.56 90 LEU A CA 1
ATOM 704 C C . LEU A 1 90 ? 4.369 -10.655 -0.489 1.00 94.56 90 LEU A C 1
ATOM 706 O O . LEU A 1 90 ? 5.599 -10.542 -0.517 1.00 94.56 90 LEU A O 1
ATOM 710 N N . LEU A 1 91 ? 3.614 -10.029 0.419 1.00 93.50 91 LEU A N 1
ATOM 711 C CA . LEU A 1 91 ? 4.160 -9.125 1.433 1.00 93.50 91 LEU A CA 1
ATOM 712 C C . LEU A 1 91 ? 5.028 -9.871 2.453 1.00 93.50 91 LEU A C 1
ATOM 714 O O . LEU A 1 91 ? 6.111 -9.394 2.797 1.00 93.50 91 LEU A O 1
ATOM 718 N N . ALA A 1 92 ? 4.604 -11.051 2.915 1.00 92.12 92 ALA A N 1
ATOM 719 C CA . ALA A 1 92 ? 5.370 -11.857 3.864 1.00 92.12 92 ALA A CA 1
ATOM 720 C C . ALA A 1 92 ? 6.731 -12.278 3.290 1.00 92.12 92 ALA A C 1
ATOM 722 O O . ALA A 1 92 ? 7.757 -12.173 3.973 1.00 92.12 92 ALA A O 1
ATOM 723 N N . ARG A 1 93 ? 6.763 -12.698 2.019 1.00 90.06 93 ARG A N 1
ATOM 724 C CA . ARG A 1 93 ? 8.002 -13.055 1.316 1.00 90.06 93 ARG A CA 1
ATOM 725 C C . ARG A 1 93 ? 8.925 -11.853 1.156 1.00 90.06 93 ARG A C 1
ATOM 727 O O . ARG A 1 93 ? 10.111 -11.968 1.468 1.00 90.06 93 ARG A O 1
ATOM 734 N N . PHE A 1 94 ? 8.390 -10.707 0.726 1.00 89.06 94 PHE A N 1
ATOM 735 C CA . PHE A 1 94 ? 9.173 -9.477 0.608 1.00 89.06 94 PHE A CA 1
ATOM 736 C C . PHE A 1 94 ? 9.796 -9.094 1.951 1.00 89.06 94 PHE A C 1
ATOM 738 O O . PHE A 1 94 ? 11.016 -8.950 2.052 1.00 89.06 94 PHE A O 1
ATOM 745 N N . MET A 1 95 ? 8.979 -9.027 3.005 1.00 87.19 95 MET A N 1
ATOM 746 C CA . MET A 1 95 ? 9.441 -8.602 4.322 1.00 87.19 95 MET A CA 1
ATOM 747 C C . MET A 1 95 ? 10.481 -9.551 4.922 1.00 87.19 95 MET A C 1
ATOM 749 O O . MET A 1 95 ? 11.461 -9.087 5.508 1.00 87.19 95 MET A O 1
ATOM 753 N N . SER A 1 96 ? 10.310 -10.861 4.719 1.00 86.50 96 SER A N 1
ATOM 754 C CA . SER A 1 96 ? 11.277 -11.877 5.152 1.00 86.50 96 SER A CA 1
ATOM 755 C C . SER A 1 96 ? 12.619 -11.737 4.434 1.00 86.50 96 SER A C 1
ATOM 757 O O . SER A 1 96 ? 13.665 -11.902 5.054 1.00 86.50 96 SER A O 1
ATOM 759 N N . SER A 1 97 ? 12.605 -11.393 3.143 1.00 81.06 97 SER A N 1
ATOM 760 C CA . SER A 1 97 ? 13.831 -11.209 2.355 1.00 81.06 97 SER A CA 1
ATOM 761 C C . SER A 1 97 ? 14.598 -9.928 2.694 1.00 81.06 97 SER A C 1
ATOM 763 O O . SER A 1 97 ? 15.778 -9.808 2.379 1.00 81.06 97 SER A O 1
ATOM 765 N N . ALA A 1 98 ? 13.931 -8.970 3.332 1.00 73.75 98 ALA A N 1
ATOM 766 C CA . ALA A 1 98 ? 14.433 -7.617 3.471 1.00 73.75 98 ALA A CA 1
ATOM 767 C C . ALA A 1 98 ? 15.077 -7.324 4.840 1.00 73.75 98 ALA A C 1
ATOM 769 O O . ALA A 1 98 ? 15.557 -6.206 4.995 1.00 73.75 98 ALA A O 1
ATOM 770 N N . GLN A 1 99 ? 15.091 -8.269 5.806 1.00 66.31 99 GLN A N 1
ATOM 771 C CA . GLN A 1 99 ? 15.285 -8.057 7.268 1.00 66.31 99 GLN A CA 1
ATOM 772 C C . GLN A 1 99 ? 16.486 -7.190 7.715 1.00 66.31 99 GLN A C 1
ATOM 774 O O . GLN A 1 99 ? 16.558 -6.802 8.877 1.00 66.31 99 GLN A O 1
ATOM 779 N N . SER A 1 100 ? 17.431 -6.880 6.827 1.00 66.75 100 SER A N 1
ATOM 780 C CA . SER A 1 100 ? 18.599 -6.022 7.084 1.00 66.75 100 SER A CA 1
ATOM 781 C C . SER A 1 100 ? 18.559 -4.667 6.354 1.00 66.75 100 SER A C 1
ATOM 783 O O . SER A 1 100 ? 19.580 -3.987 6.277 1.00 66.75 100 SER A O 1
ATOM 785 N N . SER A 1 101 ? 17.417 -4.283 5.781 1.00 66.69 101 SER A N 1
ATOM 786 C CA . SER A 1 101 ? 17.265 -3.075 4.955 1.00 66.69 101 SER A CA 1
ATOM 787 C C . SER A 1 101 ? 16.789 -1.866 5.775 1.00 66.69 101 SER A C 1
ATOM 789 O O . SER A 1 101 ? 16.129 -2.056 6.794 1.00 66.69 101 SER A O 1
ATOM 791 N N . PRO A 1 102 ? 17.068 -0.622 5.335 1.00 63.66 102 PRO A N 1
ATOM 792 C CA . PRO A 1 102 ? 16.599 0.584 6.020 1.00 63.66 102 PRO A CA 1
ATOM 793 C C . PRO A 1 102 ? 15.068 0.656 6.122 1.00 63.66 102 PRO A C 1
ATOM 795 O O . PRO A 1 102 ? 14.368 0.343 5.156 1.00 63.66 102 PRO A O 1
ATOM 798 N N . ASP A 1 103 ? 14.557 1.168 7.245 1.00 65.25 103 ASP A N 1
ATOM 799 C CA . ASP A 1 103 ? 13.119 1.250 7.560 1.00 65.25 103 ASP A CA 1
ATOM 800 C C . ASP A 1 103 ? 12.277 1.946 6.474 1.00 65.25 103 ASP A C 1
ATOM 802 O O . ASP A 1 103 ? 11.137 1.561 6.216 1.00 65.25 103 ASP A O 1
ATOM 806 N N . ALA A 1 104 ? 12.846 2.932 5.770 1.00 64.25 104 ALA A N 1
ATOM 807 C CA . ALA A 1 104 ? 12.162 3.656 4.696 1.00 64.25 104 ALA A CA 1
ATOM 808 C C . ALA A 1 104 ? 11.768 2.757 3.505 1.00 64.25 104 ALA A C 1
ATOM 810 O O . ALA A 1 104 ? 10.742 2.992 2.872 1.00 64.25 104 ALA A O 1
ATOM 811 N N . MET A 1 105 ? 12.533 1.695 3.220 1.00 69.94 105 MET A N 1
ATOM 812 C CA . MET A 1 105 ? 12.239 0.750 2.126 1.00 69.94 105 MET A CA 1
ATOM 813 C C . MET A 1 105 ? 11.097 -0.215 2.451 1.00 69.94 105 MET A C 1
ATOM 815 O O . MET A 1 105 ? 10.563 -0.876 1.563 1.00 69.94 105 MET A O 1
ATOM 819 N N . TYR A 1 106 ? 10.689 -0.273 3.715 1.00 80.12 106 TYR A N 1
ATOM 820 C CA . TYR A 1 106 ? 9.552 -1.065 4.163 1.00 80.12 106 TYR A CA 1
ATOM 821 C C . TYR A 1 106 ? 8.257 -0.292 4.232 1.00 80.12 106 TYR A C 1
ATOM 823 O O . TYR A 1 106 ? 7.202 -0.907 4.372 1.00 80.12 106 TYR A O 1
ATOM 831 N N . LEU A 1 107 ? 8.328 1.032 4.157 1.00 84.25 107 LEU A N 1
ATOM 832 C CA . LEU A 1 107 ? 7.187 1.881 4.420 1.00 84.25 107 LEU A CA 1
ATOM 833 C C . LEU A 1 107 ? 6.008 1.509 3.516 1.00 84.25 107 LEU A C 1
ATOM 835 O O . LEU A 1 107 ? 4.921 1.239 4.021 1.00 84.25 107 LEU A O 1
ATOM 839 N N . LEU A 1 108 ? 6.240 1.410 2.203 1.00 85.44 108 LEU A N 1
ATOM 840 C CA . LEU A 1 108 ? 5.200 1.063 1.230 1.00 85.44 108 LEU A CA 1
ATOM 841 C C . LEU A 1 108 ? 4.647 -0.348 1.463 1.00 85.44 108 LEU A C 1
ATOM 843 O O . LEU A 1 108 ? 3.436 -0.545 1.464 1.00 85.44 108 LEU A O 1
ATOM 847 N N . ALA A 1 109 ? 5.514 -1.329 1.732 1.00 89.94 109 ALA A N 1
ATOM 848 C CA . ALA A 1 109 ? 5.089 -2.704 2.001 1.00 89.94 109 ALA A CA 1
ATOM 849 C C . ALA A 1 109 ? 4.252 -2.818 3.282 1.00 89.94 109 ALA A C 1
ATOM 851 O O . ALA A 1 109 ? 3.237 -3.510 3.312 1.00 89.94 109 ALA A O 1
ATOM 852 N N . ARG A 1 110 ? 4.651 -2.116 4.344 1.00 91.81 110 ARG A N 1
ATOM 853 C CA . ARG A 1 110 ? 3.927 -2.078 5.619 1.00 91.81 110 ARG A CA 1
ATOM 854 C C . ARG A 1 110 ? 2.614 -1.314 5.478 1.00 91.81 110 ARG A C 1
ATOM 856 O O . ARG A 1 110 ? 1.613 -1.719 6.061 1.00 91.81 110 ARG A O 1
ATOM 863 N N . HIS A 1 111 ? 2.581 -0.259 4.669 1.00 91.12 111 HIS A N 1
ATOM 864 C CA . HIS A 1 111 ? 1.347 0.459 4.358 1.00 91.12 111 HIS A CA 1
ATOM 865 C C . HIS A 1 111 ? 0.365 -0.428 3.576 1.00 91.12 111 HIS A C 1
ATOM 867 O O . HIS A 1 111 ? -0.792 -0.557 3.982 1.00 91.12 111 HIS A O 1
ATOM 873 N N . ALA A 1 112 ? 0.834 -1.144 2.551 1.00 92.44 112 ALA A N 1
ATOM 874 C CA . ALA A 1 112 ? 0.039 -2.146 1.839 1.00 92.44 112 ALA A CA 1
ATOM 875 C C . ALA A 1 112 ? -0.463 -3.260 2.781 1.00 92.44 112 ALA A C 1
ATOM 877 O O . ALA A 1 112 ? -1.630 -3.650 2.711 1.00 92.44 112 ALA A O 1
ATOM 878 N N . GLN A 1 113 ? 0.371 -3.715 3.728 1.00 95.25 113 GLN A N 1
ATOM 879 C CA . GLN A 1 113 ? -0.024 -4.676 4.764 1.00 95.25 113 GLN A CA 1
ATOM 880 C C . GLN A 1 113 ? -1.167 -4.137 5.636 1.00 95.25 113 GLN A C 1
ATOM 882 O O . GLN A 1 113 ? -2.143 -4.847 5.869 1.00 95.25 113 GLN A O 1
ATOM 887 N N . ALA A 1 114 ? -1.093 -2.880 6.084 1.00 94.81 114 ALA A N 1
ATOM 888 C CA . ALA A 1 114 ? -2.179 -2.262 6.841 1.00 94.81 114 ALA A CA 1
ATOM 889 C C . ALA A 1 114 ? -3.486 -2.230 6.033 1.00 94.81 114 ALA A C 1
ATOM 891 O O . ALA A 1 114 ? -4.540 -2.590 6.554 1.00 94.81 114 ALA A O 1
ATOM 892 N N . LYS A 1 115 ? -3.428 -1.875 4.744 1.00 93.19 115 LYS A N 1
ATOM 893 C CA . LYS A 1 115 ? -4.603 -1.847 3.856 1.00 93.19 115 LYS A CA 1
ATOM 894 C C . LYS A 1 115 ? -5.219 -3.234 3.656 1.00 93.19 115 LYS A C 1
ATOM 896 O O . LYS A 1 115 ? -6.445 -3.353 3.687 1.00 93.19 115 LYS A O 1
ATOM 901 N N . LEU A 1 116 ? -4.397 -4.275 3.517 1.00 95.50 116 LEU A N 1
ATOM 902 C CA . LEU A 1 116 ? -4.846 -5.670 3.478 1.00 95.50 116 LEU A CA 1
ATOM 903 C C . LEU A 1 116 ? -5.564 -6.072 4.773 1.00 95.50 116 LEU A C 1
ATOM 905 O O . LEU A 1 116 ? -6.646 -6.661 4.724 1.00 95.50 116 LEU A O 1
ATOM 909 N N . LEU A 1 117 ? -5.001 -5.720 5.931 1.00 96.38 117 LEU A N 1
ATOM 910 C CA . LEU A 1 117 ? -5.591 -6.026 7.237 1.00 96.38 117 LEU A CA 1
ATOM 911 C C . LEU A 1 117 ? -6.914 -5.281 7.452 1.00 96.38 117 LEU A C 1
ATOM 913 O O . LEU A 1 117 ? -7.875 -5.890 7.916 1.00 96.38 117 LEU A O 1
ATOM 917 N N . ILE A 1 118 ? -7.002 -4.010 7.040 1.00 94.38 118 ILE A N 1
ATOM 918 C CA . ILE A 1 118 ? -8.258 -3.239 7.023 1.00 94.38 118 ILE A CA 1
ATOM 919 C C . ILE A 1 118 ? -9.295 -3.943 6.146 1.00 94.38 118 ILE A C 1
ATOM 921 O O . ILE A 1 118 ? -10.429 -4.144 6.570 1.00 94.38 118 ILE A O 1
ATOM 925 N N . HIS A 1 119 ? -8.924 -4.342 4.927 1.00 92.81 119 HIS A N 1
ATOM 926 C CA . HIS A 1 119 ? -9.842 -5.045 4.030 1.00 92.81 119 HIS A CA 1
ATOM 927 C C . HIS A 1 119 ? -10.324 -6.375 4.631 1.00 92.81 119 HIS A C 1
ATOM 929 O O . HIS A 1 119 ? -11.494 -6.728 4.511 1.00 92.81 119 HIS A O 1
ATOM 935 N N . SER A 1 120 ? -9.434 -7.067 5.343 1.00 94.94 120 SER A N 1
ATOM 936 C CA . SER A 1 120 ? -9.696 -8.346 6.011 1.00 94.94 120 SER A CA 1
ATOM 937 C C . SER A 1 120 ? -10.328 -8.201 7.400 1.00 94.94 120 SER A C 1
ATOM 939 O O . SER A 1 120 ? -10.451 -9.190 8.117 1.00 94.94 120 SER A O 1
ATOM 941 N N . GLN A 1 121 ? -10.700 -6.983 7.807 1.00 95.31 121 GLN A N 1
ATOM 942 C CA . GLN A 1 121 ? -11.289 -6.674 9.115 1.00 95.31 121 GLN A CA 1
ATOM 943 C C . GLN A 1 121 ? -10.422 -7.060 10.332 1.00 95.31 121 GLN A C 1
ATOM 945 O O . GLN A 1 121 ? -10.918 -7.198 11.449 1.00 95.31 121 GLN A O 1
ATOM 950 N N . ARG A 1 122 ? -9.105 -7.196 10.142 1.00 96.50 122 ARG A N 1
ATOM 951 C CA . ARG A 1 122 ? -8.111 -7.466 11.196 1.00 96.50 122 ARG A CA 1
ATOM 952 C C . ARG A 1 122 ? -7.669 -6.148 11.836 1.00 96.50 122 ARG A C 1
ATOM 954 O O . ARG A 1 122 ? -6.537 -5.695 11.668 1.00 96.50 122 ARG A O 1
ATOM 961 N N . TRP A 1 123 ? -8.609 -5.493 12.516 1.00 94.88 123 TRP A N 1
ATOM 962 C CA . TRP A 1 123 ? -8.500 -4.088 12.925 1.00 94.88 123 TRP A CA 1
ATOM 963 C C . TRP A 1 123 ? -7.340 -3.788 13.871 1.00 94.88 123 TRP A C 1
ATOM 965 O O . TRP A 1 123 ? -6.622 -2.819 13.646 1.00 94.88 123 TRP A O 1
ATOM 975 N N . ASP A 1 124 ? -7.143 -4.609 14.901 1.00 96.31 124 ASP A N 1
ATOM 976 C CA . ASP A 1 124 ? -6.109 -4.359 15.912 1.00 96.31 124 ASP A CA 1
ATOM 977 C C . ASP A 1 124 ? -4.703 -4.455 15.307 1.00 96.31 124 ASP A C 1
ATOM 979 O O . ASP A 1 124 ? -3.828 -3.636 15.590 1.00 96.31 124 ASP A O 1
ATOM 983 N N . GLU A 1 125 ? -4.501 -5.414 14.402 1.00 96.12 125 GLU A N 1
ATOM 984 C CA . GLU A 1 125 ? -3.242 -5.577 13.676 1.00 96.12 125 GLU A CA 1
ATOM 985 C C . GLU A 1 125 ? -3.006 -4.424 12.695 1.00 96.12 125 GLU A C 1
ATOM 987 O O . GLU A 1 125 ? -1.896 -3.894 12.622 1.00 96.12 125 GLU A O 1
ATOM 992 N N . ALA A 1 126 ? -4.048 -3.998 11.970 1.00 96.12 126 ALA A N 1
ATOM 993 C CA . ALA A 1 126 ? -3.967 -2.839 11.086 1.00 96.12 126 ALA A CA 1
ATOM 994 C C . ALA A 1 126 ? -3.582 -1.571 11.859 1.00 96.12 126 ALA A C 1
ATOM 996 O O . ALA A 1 126 ? -2.677 -0.845 11.446 1.00 96.12 126 ALA A O 1
ATOM 997 N N . GLN A 1 127 ? -4.235 -1.334 12.999 1.00 95.44 127 GLN A N 1
ATOM 998 C CA . GLN A 1 127 ? -3.984 -0.183 13.856 1.00 95.44 127 GLN A CA 1
ATOM 999 C C . GLN A 1 127 ? -2.536 -0.166 14.355 1.00 95.44 127 GLN A C 1
ATOM 1001 O O . GLN A 1 127 ? -1.850 0.844 14.211 1.00 95.44 127 GLN A O 1
ATOM 1006 N N . ALA A 1 128 ? -2.033 -1.301 14.850 1.00 94.81 128 ALA A N 1
ATOM 1007 C CA . ALA A 1 128 ? -0.654 -1.407 15.318 1.00 94.81 128 ALA A CA 1
ATOM 1008 C C . ALA A 1 128 ? 0.369 -1.067 14.220 1.00 94.81 128 ALA A C 1
ATOM 1010 O O . ALA A 1 128 ? 1.393 -0.436 14.490 1.00 94.81 128 ALA A O 1
ATOM 1011 N N . ILE A 1 129 ? 0.114 -1.461 12.969 1.00 93.38 129 ILE A N 1
ATOM 1012 C CA . ILE A 1 129 ? 0.986 -1.091 11.849 1.00 93.38 129 ILE A CA 1
ATOM 1013 C C . ILE A 1 129 ? 0.887 0.405 11.551 1.00 93.38 129 ILE A C 1
ATOM 1015 O O . ILE A 1 129 ? 1.922 1.060 11.430 1.00 93.38 129 ILE A O 1
ATOM 1019 N N . LEU A 1 130 ? -0.325 0.952 11.448 1.00 92.75 130 LEU A N 1
ATOM 1020 C CA . LEU A 1 130 ? -0.521 2.365 11.129 1.00 92.75 130 LEU A CA 1
ATOM 1021 C C . LEU A 1 130 ? 0.070 3.293 12.199 1.00 92.75 130 LEU A C 1
ATOM 1023 O O . LEU A 1 130 ? 0.671 4.303 11.844 1.00 92.75 130 LEU A O 1
ATOM 1027 N N . ASP A 1 131 ? -0.038 2.946 13.484 1.00 92.75 131 ASP A N 1
ATOM 1028 C CA . ASP A 1 131 ? 0.587 3.698 14.580 1.00 92.75 131 ASP A CA 1
ATOM 1029 C C . ASP A 1 131 ? 2.106 3.783 14.412 1.00 92.75 131 ASP A C 1
ATOM 1031 O O . ASP A 1 131 ? 2.686 4.870 14.472 1.00 92.75 131 ASP A O 1
ATOM 1035 N N . ASN A 1 132 ? 2.750 2.646 14.133 1.00 90.06 132 ASN A N 1
ATOM 1036 C CA . ASN A 1 132 ? 4.191 2.599 13.894 1.00 90.06 132 ASN A CA 1
ATOM 1037 C C . ASN A 1 132 ? 4.590 3.425 12.664 1.00 90.06 132 ASN A C 1
ATOM 1039 O O . ASN A 1 132 ? 5.575 4.164 12.702 1.00 90.06 132 ASN A O 1
ATOM 1043 N N . LEU A 1 133 ? 3.814 3.331 11.580 1.00 89.06 133 LEU A N 1
ATOM 1044 C CA . LEU A 1 133 ? 4.079 4.086 10.359 1.00 89.06 133 LEU A CA 1
ATOM 1045 C C . LEU A 1 133 ? 3.909 5.593 10.559 1.00 89.06 133 LEU A C 1
ATOM 1047 O O . LEU A 1 133 ? 4.741 6.344 10.063 1.00 89.06 133 LEU A O 1
ATOM 1051 N N . LEU A 1 134 ? 2.911 6.043 11.326 1.00 88.75 134 LEU A N 1
ATOM 1052 C CA . LEU A 1 134 ? 2.723 7.466 11.626 1.00 88.75 134 LEU A CA 1
ATOM 1053 C C . LEU A 1 134 ? 3.888 8.056 12.424 1.00 88.75 134 LEU A C 1
ATOM 1055 O O . LEU A 1 134 ? 4.320 9.176 12.145 1.00 88.75 134 LEU A O 1
ATOM 1059 N N . VAL A 1 135 ? 4.407 7.318 13.412 1.00 88.31 135 VAL A N 1
ATOM 1060 C CA . VAL A 1 135 ? 5.605 7.736 14.160 1.00 88.31 135 VAL A CA 1
ATOM 1061 C C . VAL A 1 135 ? 6.788 7.893 13.206 1.00 88.31 135 VAL A C 1
ATOM 1063 O O . VAL A 1 135 ? 7.475 8.916 13.243 1.00 88.31 135 VAL A O 1
ATOM 1066 N N . LEU A 1 136 ? 6.987 6.917 12.316 1.00 83.75 136 LEU A N 1
ATOM 1067 C CA . LEU A 1 136 ? 8.070 6.937 11.340 1.00 83.75 136 LEU A CA 1
ATOM 1068 C C . LEU A 1 136 ? 7.940 8.123 10.373 1.00 83.75 136 LEU A C 1
ATOM 1070 O O . LEU A 1 136 ? 8.884 8.900 10.236 1.00 83.75 136 LEU A O 1
ATOM 1074 N N . THR A 1 137 ? 6.773 8.325 9.756 1.00 83.44 137 THR A N 1
ATOM 1075 C CA . THR A 1 137 ? 6.569 9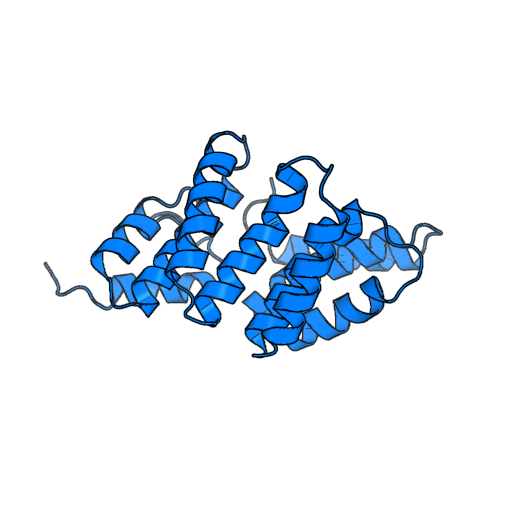.400 8.770 1.00 83.44 137 THR A CA 1
ATOM 1076 C C . THR A 1 137 ? 6.730 10.789 9.361 1.00 83.44 137 THR A C 1
ATOM 1078 O O . THR A 1 137 ? 7.264 11.664 8.694 1.00 83.44 137 THR A O 1
ATOM 1081 N N . ARG A 1 138 ? 6.345 10.997 10.625 1.00 83.62 138 ARG A N 1
ATOM 1082 C CA . ARG A 1 138 ? 6.527 12.288 11.314 1.00 83.62 138 ARG A CA 1
ATOM 1083 C C . ARG A 1 138 ? 7.985 12.634 11.582 1.00 83.62 138 ARG A C 1
ATOM 1085 O O . ARG A 1 138 ? 8.310 13.801 11.777 1.00 83.62 138 ARG A O 1
ATOM 1092 N N . SER A 1 139 ? 8.860 11.631 11.610 1.00 80.56 139 SER A N 1
ATOM 1093 C CA . SER A 1 139 ? 10.304 11.831 11.743 1.00 80.56 139 SER A CA 1
ATOM 1094 C C . SER A 1 139 ? 11.008 12.070 10.399 1.00 80.56 139 SER A C 1
ATOM 1096 O O . SER A 1 139 ? 12.191 12.404 10.383 1.00 80.56 139 SER A O 1
ATOM 1098 N N . MET A 1 140 ? 10.292 11.926 9.275 1.00 73.44 140 MET A N 1
ATOM 1099 C CA . MET A 1 140 ? 10.819 12.061 7.916 1.00 73.44 140 MET A CA 1
ATOM 1100 C C . MET A 1 140 ? 10.301 13.339 7.232 1.00 73.44 140 MET A C 1
ATOM 1102 O O . MET A 1 140 ? 9.154 13.732 7.437 1.00 73.44 140 MET A O 1
ATOM 1106 N N . PRO A 1 141 ? 11.089 13.981 6.351 1.00 61.62 141 PRO A N 1
ATOM 1107 C CA . PRO A 1 141 ? 10.642 15.125 5.555 1.00 61.62 141 PRO A CA 1
ATOM 1108 C C . PRO A 1 141 ? 9.763 14.702 4.352 1.00 61.62 141 PRO A C 1
ATOM 1110 O O . PRO A 1 141 ? 9.935 15.219 3.253 1.00 61.62 141 PRO A O 1
ATOM 1113 N N . GLU A 1 142 ? 8.823 13.766 4.546 1.00 59.56 142 GLU A N 1
ATOM 1114 C CA . GLU A 1 142 ? 7.963 13.155 3.506 1.00 59.56 142 GLU A CA 1
ATOM 1115 C C . GLU A 1 142 ? 6.457 13.294 3.867 1.00 59.56 142 GLU A C 1
ATOM 1117 O O . GLU A 1 142 ? 5.809 12.323 4.271 1.00 59.56 142 GLU A O 1
ATOM 1122 N N . PRO A 1 143 ? 5.854 14.499 3.741 1.00 54.06 143 PRO A N 1
ATOM 1123 C CA . PRO A 1 143 ? 4.506 14.792 4.257 1.00 54.06 143 PRO A CA 1
ATOM 1124 C C . PRO A 1 143 ? 3.360 14.052 3.549 1.00 54.06 143 PRO A C 1
ATOM 1126 O O . PRO A 1 143 ? 2.295 13.855 4.135 1.00 54.06 143 PRO A O 1
ATOM 1129 N N . LEU A 1 144 ? 3.553 13.651 2.285 1.00 56.44 144 LEU A N 1
ATOM 1130 C CA . LEU A 1 144 ? 2.526 12.955 1.494 1.00 56.44 144 LEU A CA 1
ATOM 1131 C C . LEU A 1 144 ? 2.210 11.565 2.058 1.00 56.44 144 LEU A C 1
ATOM 1133 O O . LEU A 1 144 ? 1.087 11.077 1.943 1.00 56.44 144 LEU A O 1
ATOM 1137 N N . THR A 1 145 ? 3.182 10.962 2.732 1.00 70.19 145 THR A N 1
ATOM 1138 C CA . THR A 1 145 ? 3.046 9.643 3.333 1.00 70.19 145 THR A CA 1
ATOM 1139 C C . THR A 1 145 ? 2.187 9.683 4.598 1.00 70.19 145 THR A C 1
ATOM 1141 O O . THR A 1 145 ? 1.339 8.815 4.788 1.00 70.19 145 THR A O 1
ATOM 1144 N N . GLU A 1 146 ? 2.317 10.724 5.429 1.00 80.50 146 GLU A N 1
ATOM 1145 C CA . GLU A 1 146 ? 1.486 10.884 6.632 1.00 80.50 146 GLU A CA 1
ATOM 1146 C C . GLU A 1 146 ? 0.001 11.073 6.280 1.00 80.50 146 GLU A C 1
ATOM 1148 O O . GLU A 1 146 ? -0.866 10.448 6.894 1.00 80.50 146 GLU A O 1
ATOM 1153 N N . GLY A 1 147 ? -0.306 11.883 5.259 1.00 78.00 147 GLY A N 1
ATOM 1154 C CA . GLY A 1 147 ? -1.690 12.108 4.831 1.00 78.00 147 GLY A CA 1
ATOM 1155 C C . GLY A 1 147 ? -2.383 10.838 4.328 1.00 78.00 147 GLY A C 1
ATOM 1156 O O . GLY A 1 147 ? -3.520 10.552 4.707 1.00 78.00 147 GLY A O 1
ATOM 1157 N N . ASN A 1 148 ? -1.673 10.019 3.547 1.00 79.94 148 ASN A N 1
ATOM 1158 C CA . ASN A 1 148 ? -2.184 8.725 3.089 1.00 79.94 148 ASN A CA 1
ATOM 1159 C C . ASN A 1 148 ? -2.483 7.772 4.260 1.00 79.94 148 ASN A C 1
ATOM 1161 O O . ASN A 1 148 ? -3.533 7.128 4.282 1.00 79.94 148 ASN A O 1
ATOM 1165 N N . LEU A 1 149 ? -1.599 7.718 5.262 1.00 86.88 149 LEU A N 1
ATOM 1166 C CA . LEU A 1 149 ? -1.798 6.887 6.453 1.00 86.88 149 LEU A CA 1
ATOM 1167 C C . LEU A 1 149 ? -3.007 7.345 7.275 1.00 86.88 149 LEU A C 1
ATOM 1169 O O . LEU A 1 149 ? -3.812 6.516 7.697 1.00 86.88 149 LEU A O 1
ATOM 1173 N N . LEU A 1 150 ? -3.168 8.656 7.475 1.00 87.44 150 LEU A N 1
ATOM 1174 C CA . LEU A 1 150 ? -4.310 9.226 8.197 1.00 87.44 150 LEU A CA 1
ATOM 1175 C C . LEU A 1 150 ? -5.636 8.986 7.464 1.00 87.44 150 LEU A C 1
ATOM 1177 O O . LEU A 1 150 ? -6.657 8.713 8.101 1.00 87.44 150 LEU A O 1
ATOM 1181 N N . HIS A 1 151 ? -5.619 9.004 6.131 1.00 84.12 151 HIS A N 1
ATOM 1182 C CA . HIS A 1 151 ? -6.772 8.636 5.317 1.00 84.12 151 HIS A CA 1
ATOM 1183 C C . HIS A 1 151 ? -7.179 7.167 5.505 1.00 84.12 151 HIS A C 1
ATOM 1185 O O . HIS A 1 151 ? -8.364 6.876 5.688 1.00 84.12 151 HIS A O 1
ATOM 1191 N N . ASP A 1 152 ? -6.226 6.233 5.501 1.00 88.44 152 ASP A N 1
ATOM 1192 C CA . ASP A 1 152 ? -6.528 4.818 5.742 1.00 88.44 152 ASP A CA 1
ATOM 1193 C C . ASP A 1 152 ? -6.965 4.553 7.191 1.00 88.44 152 ASP A C 1
ATOM 1195 O O . ASP A 1 152 ? -7.873 3.752 7.423 1.00 88.44 152 ASP A O 1
ATOM 1199 N N . TYR A 1 153 ? -6.437 5.314 8.151 1.00 90.50 153 TYR A N 1
ATOM 1200 C CA . TYR A 1 153 ? -6.941 5.360 9.524 1.00 90.50 153 TYR A CA 1
ATOM 1201 C C . TYR A 1 153 ? -8.418 5.769 9.589 1.00 90.50 153 TYR A C 1
ATOM 1203 O O . TYR A 1 153 ? -9.233 5.110 10.240 1.00 90.50 153 TYR A O 1
ATOM 1211 N N . ALA A 1 154 ? -8.788 6.839 8.882 1.00 88.19 154 ALA A N 1
ATOM 1212 C CA . ALA A 1 154 ? -10.170 7.298 8.813 1.00 88.19 154 ALA A CA 1
ATOM 1213 C C . ALA A 1 154 ? -11.085 6.241 8.174 1.00 88.19 154 ALA A C 1
ATOM 1215 O O . ALA A 1 154 ? -12.182 5.984 8.672 1.00 88.19 154 ALA A O 1
ATOM 1216 N N . ARG A 1 155 ? -10.623 5.569 7.110 1.00 88.00 155 ARG A N 1
ATOM 1217 C CA . ARG A 1 155 ? -11.348 4.455 6.476 1.00 88.00 155 ARG A CA 1
ATOM 1218 C C . ARG A 1 155 ? -11.568 3.287 7.429 1.00 88.00 155 ARG A C 1
ATOM 1220 O O . ARG A 1 155 ? -12.674 2.752 7.461 1.00 88.00 155 ARG A O 1
ATOM 1227 N N . MET A 1 156 ? -10.551 2.914 8.204 1.00 93.12 156 MET A N 1
ATOM 1228 C CA . MET A 1 156 ? -10.655 1.859 9.212 1.00 93.12 156 MET A CA 1
ATOM 1229 C C . MET A 1 156 ? -11.729 2.195 10.255 1.00 93.12 156 MET A C 1
ATOM 1231 O O . MET A 1 156 ? -12.613 1.380 10.510 1.00 93.12 156 MET A O 1
ATOM 1235 N N . HIS A 1 157 ? -11.704 3.409 10.812 1.00 90.94 157 HIS A N 1
ATOM 1236 C CA . HIS A 1 157 ? -12.708 3.848 11.783 1.00 90.94 157 HIS A CA 1
ATOM 1237 C C . HIS A 1 157 ? -14.122 3.908 11.179 1.00 90.94 157 HIS A C 1
ATOM 1239 O O . HIS A 1 157 ? -15.072 3.446 11.807 1.00 90.94 157 HIS A O 1
ATOM 1245 N N . LEU A 1 158 ? -14.285 4.378 9.934 1.00 87.69 158 LEU A N 1
ATOM 1246 C CA . LEU A 1 158 ? -15.586 4.337 9.250 1.00 87.69 158 LEU A CA 1
ATOM 1247 C C . LEU A 1 158 ? -16.107 2.907 9.081 1.00 87.69 158 LEU A C 1
ATOM 1249 O O . LEU A 1 158 ? -17.285 2.663 9.327 1.00 87.69 158 LEU A O 1
ATOM 1253 N N . ALA A 1 159 ? -15.245 1.964 8.690 1.00 87.88 159 ALA A N 1
ATOM 1254 C CA . ALA A 1 159 ? -15.621 0.558 8.543 1.00 87.88 159 ALA A CA 1
ATOM 1255 C C . ALA A 1 159 ? -16.061 -0.078 9.876 1.00 87.88 159 ALA A C 1
ATOM 1257 O O . ALA A 1 159 ? -16.875 -0.998 9.877 1.00 87.88 159 ALA A O 1
ATOM 1258 N N . ARG A 1 160 ? -15.571 0.451 11.004 1.00 90.19 160 ARG A N 1
ATOM 1259 C CA . ARG A 1 160 ? -15.956 0.066 12.373 1.00 90.19 160 ARG A CA 1
ATOM 1260 C C . ARG A 1 160 ? -17.188 0.815 12.904 1.00 90.19 160 ARG A C 1
ATOM 1262 O O . ARG A 1 160 ? -17.636 0.532 14.010 1.00 90.19 160 ARG A O 1
ATOM 1269 N N . GLY A 1 161 ? -17.735 1.774 12.152 1.00 89.12 161 GLY A N 1
ATOM 1270 C CA . GLY A 1 161 ? -18.822 2.652 12.610 1.00 89.12 161 GLY A CA 1
ATOM 1271 C C . GLY A 1 161 ? -18.381 3.746 13.595 1.00 89.12 161 GLY A C 1
ATOM 1272 O O . GLY A 1 161 ? -19.214 4.432 14.182 1.00 89.12 161 GLY A O 1
ATOM 1273 N N . GLU A 1 162 ? -17.076 3.945 13.768 1.00 90.69 162 GLU A N 1
ATOM 1274 C CA . GLU A 1 162 ? -16.453 4.883 14.710 1.00 90.69 162 GLU A CA 1
ATOM 1275 C C . GLU A 1 162 ? -16.305 6.271 14.078 1.00 90.69 162 GLU A C 1
ATOM 1277 O O . GLU A 1 162 ? -15.219 6.755 13.756 1.00 90.69 162 GLU A O 1
ATOM 1282 N N . GLN A 1 163 ? -17.442 6.915 13.836 1.00 86.19 163 GLN A N 1
ATOM 1283 C CA . GLN A 1 163 ? -17.508 8.125 13.021 1.00 86.19 163 GLN A CA 1
ATOM 1284 C C . GLN A 1 163 ? -16.712 9.312 13.586 1.00 86.19 163 GLN A C 1
ATOM 1286 O O . GLN A 1 163 ? -16.093 10.052 12.819 1.00 86.19 163 GLN A O 1
ATOM 1291 N N . SER A 1 164 ? -16.704 9.490 14.908 1.00 86.38 164 SER A N 1
ATOM 1292 C CA . SER A 1 164 ? -15.959 10.573 15.560 1.00 86.38 164 SER A CA 1
ATOM 1293 C C . SER A 1 164 ? -14.451 10.399 15.382 1.00 86.38 164 SER A C 1
ATOM 1295 O O . SER A 1 164 ? -13.768 11.339 14.985 1.00 86.38 164 SER A O 1
ATOM 1297 N N . GLN A 1 165 ? -13.943 9.182 15.589 1.00 88.38 165 GLN A N 1
ATOM 1298 C CA . GLN A 1 165 ? -12.530 8.859 15.397 1.00 88.38 165 GLN A CA 1
ATOM 1299 C C . GLN A 1 165 ? -12.127 8.976 13.923 1.00 88.38 165 GLN A C 1
ATOM 1301 O O . GLN A 1 165 ? -11.069 9.514 13.606 1.00 88.38 165 GLN A O 1
ATOM 1306 N N . ALA A 1 166 ? -12.989 8.541 12.998 1.00 85.62 166 ALA A N 1
ATOM 1307 C CA . ALA A 1 166 ? -12.740 8.704 11.569 1.00 85.62 166 ALA A CA 1
ATOM 1308 C C . ALA A 1 166 ? -12.567 10.175 11.170 1.00 85.62 166 ALA A C 1
ATOM 1310 O O . ALA A 1 166 ? -11.670 10.511 10.396 1.00 85.62 166 ALA A O 1
ATOM 1311 N N . ARG A 1 167 ? -13.419 11.050 11.716 1.00 82.19 167 ARG A N 1
ATOM 1312 C CA . ARG A 1 167 ? -13.351 12.494 11.489 1.00 82.19 167 ARG A CA 1
ATOM 1313 C C . ARG A 1 167 ? -12.057 13.084 12.033 1.00 82.19 167 ARG A C 1
ATOM 1315 O O . ARG A 1 167 ? -11.380 13.784 11.291 1.00 82.19 167 ARG A O 1
ATOM 1322 N N . GLU A 1 168 ? -11.701 12.770 13.275 1.00 86.69 168 GLU A N 1
ATOM 1323 C CA . GLU A 1 168 ? -10.470 13.263 13.901 1.00 86.69 168 GLU A CA 1
ATOM 1324 C C . GLU A 1 168 ? -9.237 12.923 13.052 1.00 86.69 168 GLU A C 1
ATOM 1326 O O . GLU A 1 168 ? -8.406 13.786 12.770 1.00 86.69 168 GLU A O 1
ATOM 1331 N N . ARG A 1 169 ? -9.143 11.675 12.570 1.00 85.94 169 ARG A N 1
ATOM 1332 C CA . ARG A 1 169 ? -8.032 11.243 11.710 1.00 85.94 169 ARG A CA 1
ATOM 1333 C C . ARG A 1 169 ? -8.016 11.956 10.366 1.00 85.94 169 ARG A C 1
ATOM 1335 O O . ARG A 1 169 ? -6.948 12.336 9.899 1.00 85.94 169 ARG A O 1
ATOM 1342 N N . TRP A 1 170 ? -9.181 12.160 9.759 1.00 78.62 170 TRP A N 1
ATOM 1343 C CA . TRP A 1 170 ? -9.283 12.871 8.489 1.00 78.62 170 TRP A CA 1
ATOM 1344 C C . TRP A 1 170 ? -8.916 14.357 8.618 1.00 78.62 170 TRP A C 1
ATOM 1346 O O . TRP A 1 170 ? -8.168 14.878 7.794 1.00 78.62 170 TRP A O 1
ATOM 1356 N N . GLU A 1 171 ? -9.387 15.033 9.667 1.00 80.31 171 GLU A N 1
ATOM 1357 C CA . GLU A 1 171 ? -9.097 16.450 9.924 1.00 80.31 171 GLU A CA 1
ATOM 1358 C C . GLU A 1 171 ? -7.623 16.691 10.280 1.00 80.31 171 GLU A C 1
ATOM 1360 O O . GLU A 1 171 ? -7.071 17.730 9.923 1.00 80.31 171 GLU A O 1
ATOM 1365 N N . ALA A 1 172 ? -6.965 15.717 10.915 1.00 81.56 172 ALA A N 1
ATOM 1366 C CA . ALA A 1 172 ? -5.532 15.760 11.196 1.00 81.56 172 ALA A CA 1
ATOM 1367 C C . ALA A 1 172 ? -4.646 15.566 9.949 1.00 81.56 172 ALA A C 1
ATOM 1369 O O . ALA A 1 172 ? -3.430 15.741 10.037 1.00 81.56 172 ALA A O 1
ATOM 1370 N N . SER A 1 173 ? -5.219 15.187 8.801 1.00 75.94 173 SER A N 1
ATOM 1371 C CA . SER A 1 173 ? -4.453 14.874 7.597 1.00 75.94 173 SER A CA 1
ATOM 1372 C C . SER A 1 173 ? -3.854 16.131 6.949 1.00 75.94 173 SER A C 1
ATOM 1374 O O . SER A 1 173 ? -4.606 17.034 6.574 1.00 75.94 173 SER A O 1
ATOM 1376 N N . PRO A 1 174 ? -2.523 16.212 6.751 1.00 70.06 174 PRO A N 1
ATOM 1377 C CA . PRO A 1 174 ? -1.894 17.379 6.138 1.00 70.06 174 PRO A CA 1
ATOM 1378 C C . PRO A 1 174 ? -2.193 17.492 4.631 1.00 70.06 174 PRO A C 1
ATOM 1380 O O . PRO A 1 174 ? -2.453 16.503 3.943 1.00 70.06 174 PRO A O 1
ATOM 1383 N N . GLY A 1 175 ? -2.105 18.719 4.101 1.00 64.75 175 GLY A N 1
ATOM 1384 C CA . GLY A 1 175 ? -2.089 18.996 2.657 1.00 64.75 175 GLY A CA 1
ATOM 1385 C C . GLY A 1 175 ? -3.408 18.714 1.927 1.00 64.75 175 GLY A C 1
ATOM 1386 O O . GLY A 1 175 ? -4.482 19.097 2.398 1.00 64.75 175 GLY A O 1
ATOM 1387 N N . ASP A 1 176 ? -3.315 18.057 0.764 1.00 55.44 176 ASP A N 1
ATOM 1388 C CA . ASP A 1 176 ? -4.443 17.772 -0.140 1.00 55.44 176 ASP A CA 1
ATOM 1389 C C . ASP A 1 176 ? -5.538 16.923 0.529 1.00 55.44 176 ASP A C 1
ATOM 1391 O O . ASP A 1 176 ? -6.713 17.033 0.198 1.00 55.44 176 ASP A O 1
ATOM 1395 N N . PHE A 1 177 ? -5.185 16.129 1.540 1.00 52.31 177 PHE A N 1
ATOM 1396 C CA . PHE A 1 177 ? -6.109 15.254 2.266 1.00 52.31 177 PHE A CA 1
ATOM 1397 C C . PHE A 1 177 ? -6.895 15.949 3.386 1.00 52.31 177 PHE A C 1
ATOM 1399 O O . PHE A 1 177 ? -7.814 15.345 3.941 1.00 52.31 177 PHE A O 1
ATOM 1406 N N . SER A 1 178 ? -6.583 17.216 3.673 1.00 55.47 178 SER A N 1
ATOM 1407 C CA . SER A 1 178 ? -7.330 18.058 4.609 1.00 55.47 178 SER A CA 1
ATOM 1408 C C . SER A 1 178 ? -8.670 18.534 4.013 1.00 55.47 178 SER A C 1
ATOM 1410 O O . SER A 1 178 ?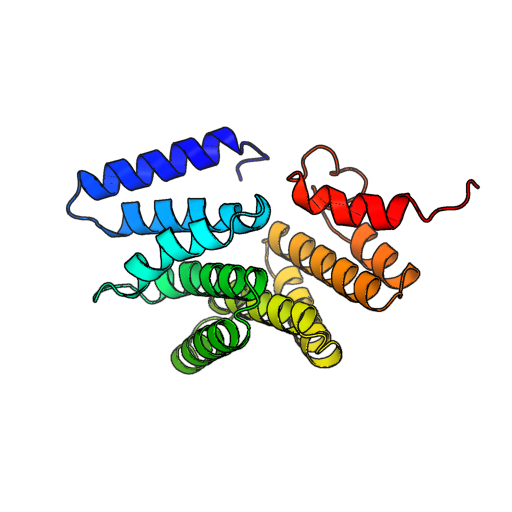 -8.839 18.561 2.787 1.00 55.47 178 SER A O 1
ATOM 1412 N N . PRO A 1 179 ? -9.619 19.022 4.837 1.00 55.09 179 PRO A N 1
ATOM 1413 C CA . PRO A 1 179 ? -10.846 19.657 4.344 1.00 55.09 179 PRO A CA 1
ATOM 1414 C C . PRO A 1 179 ? -10.601 20.795 3.334 1.00 55.09 179 PRO A C 1
ATOM 1416 O O . PRO A 1 179 ? -11.432 21.025 2.452 1.00 55.09 179 PRO A O 1
ATOM 1419 N N . ALA A 1 180 ? -9.459 21.484 3.440 1.00 50.22 180 ALA A N 1
ATOM 1420 C CA . ALA A 1 180 ? -9.056 22.582 2.563 1.00 50.22 180 ALA A CA 1
ATOM 1421 C C . ALA A 1 180 ? -8.408 22.112 1.242 1.00 50.22 180 ALA A C 1
ATOM 1423 O O . ALA A 1 180 ? -8.459 22.837 0.253 1.00 50.22 180 ALA A O 1
ATOM 1424 N N . GLY A 1 181 ? -7.848 20.897 1.201 1.00 51.78 181 GLY A N 1
ATOM 1425 C CA . GLY A 1 181 ? -7.179 20.307 0.032 1.00 51.78 181 GLY A CA 1
ATOM 1426 C C . GLY A 1 181 ? -8.089 19.510 -0.918 1.00 51.78 181 GLY A C 1
ATOM 1427 O O . GLY A 1 181 ? -7.665 19.067 -1.984 1.00 51.78 181 GLY A O 1
ATOM 1428 N N . ARG A 1 182 ? -9.373 19.368 -0.563 1.00 54.78 182 ARG A N 1
ATOM 1429 C CA . ARG A 1 182 ? -10.365 18.469 -1.189 1.00 54.78 182 ARG A CA 1
ATOM 1430 C C . ARG A 1 182 ? -10.520 18.553 -2.714 1.00 54.78 182 ARG A C 1
ATOM 1432 O O . ARG A 1 182 ? -10.957 17.579 -3.326 1.00 54.78 182 ARG A O 1
ATOM 1439 N N . GLU A 1 183 ? -10.247 19.708 -3.320 1.00 46.69 183 GLU A N 1
ATOM 1440 C CA . GLU A 1 183 ? -10.388 19.916 -4.771 1.00 46.69 183 GLU A CA 1
ATOM 1441 C C . GLU A 1 183 ? -9.200 19.354 -5.560 1.00 46.69 183 GLU A C 1
ATOM 1443 O O . GLU A 1 183 ? -9.378 18.955 -6.710 1.00 46.69 183 GLU A O 1
ATOM 1448 N N . ALA A 1 184 ? -8.032 19.238 -4.920 1.00 47.59 184 ALA A N 1
ATOM 1449 C CA . ALA A 1 184 ? -6.819 18.663 -5.497 1.00 47.59 184 ALA A CA 1
ATOM 1450 C C . ALA A 1 184 ? -6.736 17.132 -5.329 1.00 47.59 184 ALA A C 1
ATOM 1452 O O . ALA A 1 184 ? -5.911 16.487 -5.975 1.00 47.59 184 ALA A O 1
ATOM 1453 N N . LEU A 1 185 ? -7.611 16.533 -4.509 1.00 51.56 185 LEU A N 1
ATOM 1454 C CA . LEU A 1 185 ? -7.645 15.086 -4.296 1.00 51.56 185 LEU A CA 1
ATOM 1455 C C . LEU A 1 185 ? -8.087 14.313 -5.539 1.00 51.56 185 LEU A C 1
ATOM 1457 O O . LEU A 1 185 ? -9.100 14.637 -6.182 1.00 51.56 185 LEU A O 1
ATOM 1461 N N . HIS A 1 186 ? -7.392 13.197 -5.775 1.00 49.72 186 HIS A N 1
ATOM 1462 C CA . HIS A 1 186 ? -7.814 12.174 -6.725 1.00 49.72 186 HIS A CA 1
ATOM 1463 C C . HIS A 1 186 ? -9.278 11.753 -6.442 1.00 49.72 186 HIS A C 1
ATOM 1465 O O . HIS A 1 186 ? -9.663 11.614 -5.270 1.00 49.72 186 HIS A O 1
ATOM 1471 N N . PRO A 1 187 ? -10.129 11.552 -7.472 1.00 46.25 187 PRO A N 1
ATOM 1472 C CA . PRO A 1 187 ? -11.570 11.322 -7.316 1.00 46.25 187 PRO A CA 1
ATOM 1473 C C . PRO A 1 187 ? -11.969 10.218 -6.324 1.00 46.25 187 PRO A C 1
ATOM 1475 O O . PRO A 1 187 ? -13.028 10.316 -5.703 1.00 46.25 187 PRO A O 1
ATOM 1478 N N . THR A 1 188 ? -11.135 9.196 -6.120 1.00 46.50 188 THR A N 1
ATOM 1479 C CA . THR A 1 188 ? -11.403 8.103 -5.171 1.00 46.50 188 THR A CA 1
ATOM 1480 C C . THR A 1 188 ? -11.215 8.464 -3.699 1.00 46.50 188 THR A C 1
ATOM 1482 O O . THR A 1 188 ? -11.966 7.951 -2.868 1.00 46.50 188 THR A O 1
ATOM 1485 N N . HIS A 1 189 ? -10.352 9.423 -3.354 1.00 49.09 189 HIS A N 1
ATOM 1486 C CA . HIS A 1 189 ? -10.241 9.921 -1.973 1.00 49.09 189 HIS A CA 1
ATOM 1487 C C . HIS A 1 189 ? -11.430 10.809 -1.566 1.00 49.09 189 HIS A C 1
ATOM 1489 O O . HIS A 1 189 ? -11.709 10.978 -0.376 1.00 49.09 189 HIS A O 1
ATOM 1495 N N . ARG A 1 190 ? -12.217 11.302 -2.538 1.00 55.50 190 ARG A N 1
ATOM 1496 C CA . ARG A 1 190 ? -13.449 12.070 -2.273 1.00 55.50 190 ARG A CA 1
ATOM 1497 C C . ARG A 1 190 ? -14.558 11.227 -1.643 1.00 55.50 190 ARG A C 1
ATOM 1499 O O . ARG A 1 190 ? -15.453 11.791 -1.019 1.00 55.50 190 ARG A O 1
ATOM 1506 N N . GLY A 1 191 ? -14.529 9.899 -1.799 1.00 54.97 191 GLY A N 1
ATOM 1507 C CA . GLY A 1 191 ? -15.546 8.997 -1.245 1.00 54.97 191 GLY A CA 1
ATOM 1508 C C . GLY A 1 191 ? -15.568 8.994 0.285 1.00 54.97 191 GLY A C 1
ATOM 1509 O O . GLY A 1 191 ? -16.633 9.118 0.887 1.00 54.97 191 GLY A O 1
ATOM 1510 N N . VAL A 1 192 ? -14.388 8.945 0.906 1.00 56.19 192 VAL A N 1
ATOM 1511 C CA . VAL A 1 192 ? -14.217 8.998 2.369 1.00 56.19 192 VAL A CA 1
ATOM 1512 C C . VAL A 1 192 ? -14.606 10.373 2.902 1.00 56.19 192 VAL A C 1
ATOM 1514 O O . VAL A 1 192 ? -15.405 10.464 3.831 1.00 56.19 192 VAL A O 1
ATOM 1517 N N . ALA A 1 193 ? -14.144 11.442 2.243 1.00 56.47 193 ALA A N 1
ATOM 1518 C CA . ALA A 1 193 ? -14.541 12.807 2.583 1.00 56.47 193 ALA A CA 1
ATOM 1519 C C . ALA A 1 193 ? -16.071 12.981 2.517 1.00 56.47 193 ALA A C 1
ATOM 1521 O O . ALA A 1 193 ? -16.677 13.523 3.436 1.00 56.47 193 ALA A O 1
ATOM 1522 N N . ARG A 1 194 ? -16.735 12.448 1.480 1.00 59.62 194 ARG A N 1
ATOM 1523 C CA . ARG A 1 194 ? -18.203 12.472 1.368 1.00 59.62 194 ARG A CA 1
ATOM 1524 C C . ARG A 1 194 ? -18.901 11.694 2.484 1.00 59.62 194 ARG A C 1
ATOM 1526 O O . ARG A 1 194 ? -19.868 12.212 3.028 1.00 59.62 194 ARG A O 1
ATOM 1533 N N . ALA A 1 195 ? -18.436 10.498 2.842 1.00 58.38 195 ALA A N 1
ATOM 1534 C CA . ALA A 1 195 ? -19.044 9.698 3.911 1.00 58.38 195 ALA A CA 1
ATOM 1535 C C . ALA A 1 195 ? -18.957 10.390 5.288 1.00 58.38 195 ALA A C 1
ATOM 1537 O O . ALA A 1 195 ? -19.912 10.360 6.068 1.00 58.38 195 ALA A O 1
ATOM 1538 N N . ILE A 1 196 ? -17.843 11.080 5.553 1.00 58.53 196 ILE A N 1
ATOM 1539 C CA . ILE A 1 196 ? -17.638 11.873 6.774 1.00 58.53 196 ILE A CA 1
ATOM 1540 C C . ILE A 1 196 ? -18.538 13.129 6.787 1.00 58.53 196 ILE A C 1
ATOM 1542 O O . ILE A 1 196 ? -19.029 13.513 7.847 1.00 58.53 196 ILE A O 1
ATOM 1546 N N . ILE A 1 197 ? -18.810 13.735 5.621 1.00 57.59 197 ILE A N 1
ATOM 1547 C CA . ILE A 1 197 ? -19.596 14.980 5.474 1.00 57.59 197 ILE A CA 1
ATOM 1548 C C . ILE A 1 197 ? -21.120 14.750 5.414 1.00 57.59 197 ILE A C 1
ATOM 1550 O O . ILE A 1 197 ? -21.879 15.516 6.002 1.00 57.59 197 ILE A O 1
ATOM 1554 N N . VAL A 1 198 ? -21.609 13.725 4.708 1.00 56.19 198 VAL A N 1
ATOM 1555 C CA . VAL A 1 198 ? -23.062 13.503 4.490 1.00 56.19 198 VAL A CA 1
ATOM 1556 C C . VAL A 1 198 ? -23.791 13.084 5.775 1.00 56.19 198 VAL A C 1
ATOM 1558 O O . VAL A 1 198 ? -25.003 13.228 5.881 1.00 56.19 198 VAL A O 1
ATOM 1561 N N . SER A 1 199 ? -23.050 12.636 6.784 1.00 50.91 199 SER A N 1
ATOM 1562 C CA . SER A 1 199 ? -23.589 12.187 8.071 1.00 50.91 199 SER A CA 1
ATOM 1563 C C . SER A 1 199 ? -23.737 13.309 9.110 1.00 50.91 199 SER A C 1
ATOM 1565 O O . SER A 1 199 ? -23.971 13.038 10.284 1.00 50.91 199 SER A O 1
ATOM 1567 N N . THR A 1 200 ? -23.563 14.569 8.705 1.00 44.16 200 THR A N 1
ATOM 1568 C CA . THR A 1 200 ? -23.710 15.725 9.600 1.00 44.16 200 THR A CA 1
ATOM 1569 C C . THR A 1 200 ? -25.189 16.135 9.652 1.00 44.16 200 THR A C 1
ATOM 1571 O O . THR A 1 200 ? -25.741 16.453 8.597 1.00 44.16 200 THR A O 1
ATOM 1574 N N . PRO A 1 201 ? -25.861 16.179 10.820 1.00 34.50 201 PRO A N 1
ATOM 1575 C CA . PRO A 1 201 ? -27.057 17.001 10.937 1.00 34.50 201 PRO A CA 1
ATOM 1576 C C . PRO A 1 201 ? -26.642 18.475 10.790 1.00 34.50 201 PRO A C 1
ATOM 1578 O O . PRO A 1 201 ? -25.547 18.834 11.234 1.00 34.50 201 PRO A O 1
ATOM 1581 N N . PRO A 1 202 ? -27.459 19.329 10.149 1.00 37.91 202 PRO A N 1
ATOM 1582 C CA . PRO A 1 202 ? -27.168 20.754 10.093 1.00 37.91 202 PRO A CA 1
ATOM 1583 C C . PRO A 1 202 ? -27.097 21.318 11.517 1.00 37.91 202 PRO A C 1
ATOM 1585 O O . PRO A 1 202 ? -27.927 20.970 12.360 1.00 37.91 202 PRO A O 1
ATOM 1588 N N . SER A 1 203 ? -26.076 22.142 11.755 1.00 50.25 203 SER A N 1
ATOM 1589 C CA . SER A 1 203 ? -25.905 22.943 12.969 1.00 50.25 203 SER A CA 1
ATOM 1590 C C . SER A 1 203 ? -27.090 23.867 13.224 1.00 50.25 203 SER A C 1
ATOM 1592 O O . SER A 1 203 ? -27.651 24.387 12.230 1.00 50.25 203 SER A O 1
#